Protein AF-I1JNK0-F1 (afdb_monomer)

Mean predicted aligned error: 22.68 Å

Secondary structure (DSSP, 8-state):
--------PPPP-----------SSSGGGSHHHHHHHHHHHHHHHHHHHHTHHHHT-TT-SHHHHHHHHHHHHHTT--SHHHHHHHHHHHHHHHHHHHHHHHHHHHT---HHHHHHHHHHHHB----S-----TT-TT-B-HHHHHHHHHHHHS-----GGGSSSTT------------------S--------S-S-----HHHHHHHHHHHHHHHSSSEEHHHHH--TT-HHHHHHHHHHHHHHHHTTSEEEEE-TTS-EEEEE-PPPPHHHHHTT-SPPP-------HHHHHHHHHHSPTT---SPP-----SSSSHHHHHHHHHHHTSS---------

pLDDT: mean 75.3, std 20.75, range [30.83, 97.19]

Nearest PDB structures (foldseek):
  7qcd-assembly1_F  TM=3.324E-01  e=4.971E-08  Saccharomyces cerevisiae S288C
  7tve-assembly1_G  TM=2.913E-01  e=1.398E-07  Saccharomyces cerevisiae W303
  8t8f-assembly1_G  TM=6.886E-01  e=5.177E-04  Saccharomyces cerevisiae W303
  6wg3-assembly1_C  TM=2.856E-01  e=8.475E-01  Homo sapiens

InterPro domains:
  IPR014854 Non-structural maintenance of chromosome element 4, C-terminal [PF08743] (221-308)
  IPR027786 Nse4/EID family [PTHR16140] (14-321)

Radius of gyration: 34.51 Å; Cα contacts (8 Å, |Δi|>4): 213; chains: 1; bounding box: 70×67×124 Å

Structure (mmCIF, N/CA/C/O backbone):
data_AF-I1JNK0-F1
#
_entry.id   AF-I1JNK0-F1
#
loop_
_atom_site.group_PDB
_atom_site.id
_atom_site.type_symbol
_atom_site.label_atom_id
_atom_site.label_alt_id
_atom_site.label_comp_id
_atom_site.label_asym_id
_atom_site.label_entity_id
_atom_site.label_seq_id
_atom_site.pdbx_PDB_ins_code
_atom_site.Cartn_x
_atom_site.Cartn_y
_atom_site.Cartn_z
_atom_site.occupancy
_atom_site.B_iso_or_equiv
_atom_site.auth_seq_id
_atom_site.auth_comp_id
_atom_site.auth_asym_id
_atom_site.auth_atom_id
_atom_site.pdbx_PDB_model_num
ATOM 1 N N . MET A 1 1 ? 3.053 20.713 -0.352 1.00 34.41 1 MET A N 1
ATOM 2 C CA . MET A 1 1 ? 3.968 20.072 0.616 1.00 34.41 1 MET A CA 1
ATOM 3 C C . MET A 1 1 ? 3.458 18.653 0.842 1.00 34.41 1 MET A C 1
ATOM 5 O O . MET A 1 1 ? 2.441 18.482 1.498 1.00 34.41 1 MET A O 1
ATOM 9 N N . ILE A 1 2 ? 4.042 17.663 0.164 1.00 35.81 2 ILE A N 1
ATOM 10 C CA . ILE A 1 2 ? 3.586 16.263 0.181 1.00 35.81 2 ILE A CA 1
ATOM 11 C C . ILE A 1 2 ? 4.664 15.461 0.908 1.00 35.81 2 ILE A C 1
ATOM 13 O O . ILE A 1 2 ? 5.798 15.396 0.444 1.00 35.81 2 ILE A O 1
ATOM 17 N N . VAL A 1 3 ? 4.316 14.907 2.068 1.00 32.72 3 VAL A N 1
ATOM 18 C CA . VAL A 1 3 ? 5.191 14.031 2.857 1.00 32.72 3 VAL A CA 1
ATOM 19 C C . VAL A 1 3 ? 5.076 12.612 2.287 1.00 32.72 3 VAL A C 1
ATOM 21 O O . VAL A 1 3 ? 3.961 12.088 2.228 1.00 32.72 3 VAL A O 1
ATOM 24 N N . PRO A 1 4 ? 6.174 11.967 1.861 1.00 36.56 4 PRO A N 1
ATOM 25 C CA . PRO A 1 4 ? 6.141 10.564 1.484 1.00 36.56 4 PRO A CA 1
ATOM 26 C C . PRO A 1 4 ? 6.053 9.704 2.750 1.00 36.56 4 PRO A C 1
ATOM 28 O O . PRO A 1 4 ? 6.789 9.909 3.716 1.00 36.56 4 PRO A O 1
ATOM 31 N N . LYS A 1 5 ? 5.157 8.715 2.740 1.00 33.12 5 LYS A N 1
ATOM 32 C CA . LYS A 1 5 ? 5.152 7.627 3.721 1.00 33.12 5 LYS A CA 1
ATOM 33 C C . LYS A 1 5 ? 6.429 6.805 3.487 1.00 33.12 5 LYS A C 1
ATOM 35 O O . LYS A 1 5 ? 6.540 6.157 2.450 1.00 33.12 5 LYS A O 1
ATOM 40 N N . ARG A 1 6 ? 7.400 6.880 4.402 1.00 38.47 6 ARG A N 1
ATOM 41 C CA . ARG A 1 6 ? 8.522 5.932 4.464 1.00 38.47 6 ARG A CA 1
ATOM 42 C C . ARG A 1 6 ? 8.016 4.662 5.144 1.00 38.47 6 ARG A C 1
ATOM 44 O O . ARG A 1 6 ? 7.545 4.731 6.276 1.00 38.47 6 ARG A O 1
ATOM 51 N N . GLU A 1 7 ? 8.087 3.534 4.449 1.00 37.25 7 GLU A N 1
ATOM 52 C CA . GLU A 1 7 ? 8.165 2.235 5.115 1.00 37.25 7 GLU A CA 1
ATOM 53 C C . GLU A 1 7 ? 9.569 2.127 5.717 1.00 37.25 7 GLU A C 1
ATOM 55 O O . GLU A 1 7 ? 10.559 2.457 5.060 1.00 37.25 7 GLU A O 1
ATOM 60 N N . LEU A 1 8 ? 9.628 1.777 7.002 1.00 36.59 8 LEU A N 1
ATOM 61 C CA . LEU A 1 8 ? 10.866 1.586 7.746 1.00 36.59 8 LEU A CA 1
ATOM 62 C C . LEU A 1 8 ? 11.575 0.350 7.185 1.00 36.59 8 LEU A C 1
ATOM 64 O O . LEU A 1 8 ? 11.068 -0.763 7.298 1.00 36.59 8 LEU A O 1
ATOM 68 N N . ILE A 1 9 ? 12.726 0.572 6.558 1.00 40.44 9 ILE A N 1
ATOM 69 C CA . ILE A 1 9 ? 13.752 -0.452 6.379 1.00 40.44 9 ILE A CA 1
ATOM 70 C C . ILE A 1 9 ? 14.650 -0.300 7.603 1.00 40.44 9 ILE A C 1
ATOM 72 O O . ILE A 1 9 ? 15.107 0.806 7.883 1.00 40.44 9 ILE A O 1
ATOM 76 N N . ASN A 1 10 ? 14.794 -1.381 8.365 1.00 37.69 10 ASN A N 1
ATOM 77 C CA . ASN A 1 10 ? 15.641 -1.431 9.548 1.00 37.69 10 ASN A CA 1
ATOM 78 C C . ASN A 1 10 ? 17.091 -1.150 9.131 1.00 37.69 10 ASN A C 1
ATOM 80 O O . ASN A 1 10 ? 17.632 -1.873 8.296 1.00 37.69 10 ASN A O 1
ATOM 84 N N . ASP A 1 11 ? 17.668 -0.090 9.692 1.00 40.75 11 ASP A N 1
ATOM 85 C CA . ASP A 1 11 ? 19.104 0.160 9.659 1.00 40.75 11 ASP A CA 1
ATOM 86 C C . ASP A 1 11 ? 19.753 -0.703 10.751 1.00 40.75 11 ASP A C 1
ATOM 88 O O . ASP A 1 11 ? 19.391 -0.608 11.927 1.00 40.75 11 ASP A O 1
ATOM 92 N N . ASP A 1 12 ? 20.674 -1.568 10.327 1.00 38.50 12 ASP A N 1
ATOM 93 C CA . ASP A 1 12 ? 21.612 -2.281 11.188 1.00 38.50 12 ASP A CA 1
ATOM 94 C C . ASP A 1 12 ? 22.568 -1.262 11.826 1.00 38.50 12 ASP A C 1
ATOM 96 O O . ASP A 1 12 ? 23.339 -0.613 11.121 1.00 38.50 12 ASP A O 1
ATOM 100 N N . ASP A 1 13 ? 22.537 -1.143 13.153 1.00 48.16 13 ASP A N 1
ATOM 101 C CA . ASP A 1 13 ? 23.639 -0.578 13.930 1.00 48.16 13 ASP A CA 1
ATOM 102 C C . ASP A 1 13 ? 23.865 -1.446 15.176 1.00 48.16 13 ASP A C 1
ATOM 104 O O . ASP A 1 13 ? 23.017 -1.564 16.066 1.00 48.16 13 ASP A O 1
ATOM 108 N N . ASP A 1 14 ? 25.042 -2.068 15.185 1.00 39.88 14 ASP A N 1
ATOM 109 C CA . ASP A 1 14 ? 25.613 -2.933 16.211 1.00 39.88 14 ASP A CA 1
ATOM 110 C C . ASP A 1 14 ? 25.476 -2.360 17.630 1.00 39.88 14 ASP A C 1
ATOM 112 O O . ASP A 1 14 ? 26.129 -1.363 17.949 1.00 39.88 14 ASP A O 1
ATOM 116 N N . LYS A 1 15 ? 24.745 -3.056 18.519 1.00 45.44 15 LYS A N 1
ATOM 117 C CA . LYS A 1 15 ? 25.090 -3.178 19.950 1.00 45.44 15 LYS A CA 1
ATOM 118 C C . LYS A 1 15 ? 24.649 -4.520 20.541 1.00 45.44 15 LYS A C 1
ATOM 120 O O . LYS A 1 15 ? 23.498 -4.928 20.433 1.00 45.44 15 LYS A O 1
ATOM 125 N N . ASP A 1 16 ? 25.624 -5.137 21.195 1.00 41.16 16 ASP A N 1
ATOM 126 C CA . ASP A 1 16 ? 25.646 -6.423 21.883 1.00 41.16 16 ASP A CA 1
ATOM 127 C C . ASP A 1 16 ? 24.472 -6.744 22.833 1.00 41.16 16 ASP A C 1
ATOM 129 O O . ASP A 1 16 ? 23.999 -5.889 23.580 1.00 41.16 16 ASP A O 1
ATOM 133 N N . ASN A 1 17 ? 24.200 -8.057 22.907 1.00 34.88 17 ASN A N 1
ATOM 134 C CA . ASN A 1 17 ? 23.622 -8.833 24.018 1.00 34.88 17 ASN A CA 1
ATOM 135 C C . ASN A 1 17 ? 22.121 -8.681 24.330 1.00 34.88 17 ASN A C 1
ATOM 137 O O . ASN A 1 17 ? 21.715 -7.851 25.133 1.00 34.88 17 ASN A O 1
ATOM 141 N N . ASP A 1 18 ? 21.304 -9.594 23.794 1.00 41.12 18 ASP A N 1
ATOM 142 C CA . ASP A 1 18 ? 20.811 -10.750 24.566 1.00 41.12 18 ASP A CA 1
ATOM 143 C C . ASP A 1 18 ? 20.011 -11.700 23.657 1.00 41.12 18 ASP A C 1
ATOM 145 O O . ASP A 1 18 ? 19.122 -11.298 22.908 1.00 41.12 18 ASP A O 1
ATOM 149 N N . ALA A 1 19 ? 20.358 -12.987 23.701 1.00 34.59 19 ALA A N 1
ATOM 150 C CA . ALA A 1 19 ? 19.762 -14.035 22.883 1.00 34.59 19 ALA A CA 1
ATOM 151 C C . ALA A 1 19 ? 18.278 -14.252 23.234 1.00 34.59 19 ALA A C 1
ATOM 153 O O . ALA A 1 19 ? 17.952 -14.887 24.238 1.00 34.59 19 ALA A O 1
ATOM 154 N N . VAL A 1 20 ? 17.378 -13.777 22.372 1.00 42.44 20 VAL A N 1
ATOM 155 C CA . VAL A 1 20 ? 15.963 -14.166 22.356 1.00 42.44 20 VAL A CA 1
ATOM 156 C C . VAL A 1 20 ? 15.666 -14.774 20.989 1.00 42.44 20 VAL A C 1
ATOM 158 O O . VAL A 1 20 ? 15.832 -14.128 19.961 1.00 42.44 20 VAL A O 1
ATOM 161 N N . ASN A 1 21 ? 15.300 -16.054 21.003 1.00 34.44 21 ASN A N 1
ATOM 162 C CA . ASN A 1 21 ? 15.052 -16.894 19.833 1.00 34.44 21 ASN A CA 1
ATOM 163 C C . ASN A 1 21 ? 14.040 -16.256 18.860 1.00 34.44 21 ASN A C 1
ATOM 165 O O . ASN A 1 21 ? 12.884 -16.058 19.227 1.00 34.44 21 ASN A O 1
ATOM 169 N N . ASP A 1 22 ? 14.467 -16.012 17.619 1.00 40.75 22 ASP A N 1
ATOM 170 C CA . ASP A 1 22 ? 13.676 -15.433 16.520 1.00 40.75 22 ASP A CA 1
ATOM 171 C C . ASP A 1 22 ? 13.229 -16.513 15.505 1.00 40.75 22 ASP A C 1
ATOM 173 O O . ASP A 1 22 ? 13.344 -16.359 14.293 1.00 40.75 22 ASP A O 1
ATOM 177 N N . ASP A 1 23 ? 12.753 -17.661 16.007 1.00 43.25 23 ASP A N 1
ATOM 178 C CA . ASP A 1 23 ? 12.321 -18.812 15.186 1.00 43.25 23 ASP A CA 1
ATOM 179 C C . ASP A 1 23 ? 10.814 -18.791 14.818 1.00 43.25 23 ASP A C 1
ATOM 181 O O . ASP A 1 23 ? 10.348 -19.645 14.061 1.00 43.25 23 ASP A O 1
ATOM 185 N N . ASP A 1 24 ? 10.024 -17.825 15.308 1.00 49.19 24 ASP A N 1
ATOM 186 C CA . ASP A 1 24 ? 8.557 -17.805 15.122 1.00 49.19 24 ASP A CA 1
ATOM 187 C C . ASP A 1 24 ? 8.070 -16.979 13.910 1.00 49.19 24 ASP A C 1
ATOM 189 O O . ASP A 1 24 ? 6.919 -17.116 13.480 1.00 49.19 24 ASP A O 1
ATOM 193 N N . ALA A 1 25 ? 8.918 -16.143 13.302 1.00 49.44 25 ALA A N 1
ATOM 194 C CA . ALA A 1 25 ? 8.478 -15.211 12.258 1.00 49.44 25 ALA A CA 1
ATOM 195 C C . ALA A 1 25 ? 8.204 -15.864 10.879 1.00 49.44 25 ALA A C 1
ATOM 197 O O . ALA A 1 25 ? 7.459 -15.299 10.071 1.00 49.44 25 ALA A O 1
ATOM 198 N N . ASP A 1 26 ? 8.736 -17.063 10.596 1.00 52.88 26 ASP A N 1
ATOM 199 C CA . ASP A 1 26 ? 8.608 -17.706 9.271 1.00 52.88 26 ASP A CA 1
ATOM 200 C C . ASP A 1 26 ? 7.445 -18.723 9.159 1.00 52.88 26 ASP A C 1
ATOM 202 O O . ASP A 1 26 ? 6.983 -19.044 8.055 1.00 52.88 26 ASP A O 1
ATOM 206 N N . ASP A 1 27 ? 6.867 -19.207 10.271 1.00 65.06 27 ASP A N 1
ATOM 207 C CA . ASP A 1 27 ? 5.871 -20.295 10.194 1.00 65.06 27 ASP A CA 1
ATOM 208 C C . ASP A 1 27 ? 4.579 -19.869 9.469 1.00 65.06 27 ASP A C 1
ATOM 210 O O . ASP A 1 27 ? 3.946 -20.659 8.762 1.00 65.06 27 ASP A O 1
ATOM 214 N N . HIS A 1 28 ? 4.194 -18.593 9.534 1.00 67.19 28 HIS A N 1
ATOM 215 C CA . HIS A 1 28 ? 2.960 -18.105 8.909 1.00 67.19 28 HIS A CA 1
ATOM 216 C C . HIS A 1 28 ? 2.988 -18.105 7.374 1.00 67.19 28 HIS A C 1
ATOM 218 O O . HIS A 1 28 ? 1.925 -18.135 6.740 1.00 67.19 28 HIS A O 1
ATOM 224 N N . GLN A 1 29 ? 4.169 -18.146 6.750 1.00 72.94 29 GLN A N 1
ATOM 225 C CA . GLN A 1 29 ? 4.289 -18.287 5.296 1.00 72.94 29 GLN A CA 1
ATOM 226 C C . GLN A 1 29 ? 4.142 -19.748 4.843 1.00 72.94 29 GLN A C 1
ATOM 228 O O . GLN A 1 29 ? 3.714 -20.037 3.707 1.00 72.94 29 GLN A O 1
ATOM 233 N N . THR A 1 30 ? 4.396 -20.700 5.744 1.00 82.88 30 THR A N 1
ATOM 234 C CA . THR A 1 30 ? 4.294 -22.124 5.444 1.00 82.88 30 THR A CA 1
ATOM 235 C C . THR A 1 30 ? 2.839 -22.528 5.161 1.00 82.88 30 THR A C 1
ATOM 237 O O . THR A 1 30 ? 1.870 -21.887 5.588 1.00 82.88 30 THR A O 1
ATOM 240 N N . PRO A 1 31 ? 2.602 -23.611 4.399 1.00 83.06 31 PRO A N 1
ATOM 241 C CA . PRO A 1 31 ? 1.259 -24.165 4.253 1.00 83.06 31 PRO A CA 1
ATOM 242 C C . PRO A 1 31 ? 0.605 -24.558 5.589 1.00 83.06 31 PRO A C 1
ATOM 244 O O . PRO A 1 31 ? -0.626 -24.649 5.633 1.00 83.06 31 PRO A O 1
ATOM 247 N N . LYS A 1 32 ? 1.399 -24.826 6.639 1.00 86.00 32 LYS A N 1
ATOM 248 C CA . LYS A 1 32 ? 0.932 -25.210 7.975 1.00 86.00 32 LYS A CA 1
ATOM 249 C C . LYS A 1 32 ? 0.487 -23.979 8.765 1.00 86.00 32 LYS A C 1
ATOM 251 O O . LYS A 1 32 ? -0.677 -23.958 9.164 1.00 86.00 32 LYS A O 1
ATOM 256 N N . GLY A 1 33 ? 1.303 -22.927 8.848 1.00 87.00 33 GLY A N 1
ATOM 257 C CA . GLY A 1 33 ? 0.907 -21.665 9.480 1.00 87.00 33 GLY A CA 1
ATOM 258 C C . GLY A 1 33 ? -0.332 -21.052 8.827 1.00 87.00 33 GLY A C 1
ATOM 259 O O . GLY A 1 33 ? -1.290 -20.701 9.512 1.00 87.00 33 GLY A O 1
ATOM 260 N N . ARG A 1 34 ? -0.431 -21.094 7.491 1.00 89.25 34 ARG A N 1
ATOM 261 C CA . ARG A 1 34 ? -1.649 -20.673 6.762 1.00 89.25 34 ARG A CA 1
ATOM 262 C C . ARG A 1 34 ? -2.894 -21.501 7.083 1.00 89.25 34 ARG A C 1
ATOM 264 O O . ARG A 1 34 ? -4.015 -20.997 7.021 1.00 89.25 34 ARG A O 1
ATOM 271 N N . ARG A 1 35 ? -2.748 -22.797 7.388 1.00 90.38 35 ARG A N 1
ATOM 272 C CA . ARG A 1 35 ? -3.870 -23.609 7.902 1.00 90.38 35 ARG A CA 1
ATOM 273 C C . ARG A 1 35 ? -4.245 -23.172 9.316 1.00 90.38 35 ARG A C 1
ATOM 275 O O . ARG A 1 35 ? -5.439 -23.086 9.582 1.00 90.38 35 ARG A O 1
ATOM 282 N N . GLY A 1 36 ? -3.260 -22.862 10.160 1.00 92.12 36 GLY A N 1
ATOM 283 C CA . GLY A 1 36 ? -3.459 -22.308 11.500 1.00 92.12 36 GLY A CA 1
ATOM 284 C C . GLY A 1 36 ? -4.270 -21.012 11.477 1.00 92.12 36 GLY A C 1
ATOM 285 O O . GLY A 1 36 ? -5.308 -20.942 12.128 1.00 92.12 36 GLY A O 1
ATOM 286 N N . ILE A 1 37 ? -3.889 -20.051 10.627 1.00 92.81 37 ILE A N 1
ATOM 287 C CA . ILE A 1 37 ? -4.621 -18.785 10.433 1.00 92.81 37 ILE A CA 1
ATOM 288 C C . ILE A 1 37 ? -6.083 -19.056 10.053 1.00 92.81 37 ILE A C 1
ATOM 290 O O . ILE A 1 37 ? -7.005 -18.547 10.685 1.00 92.81 37 ILE A O 1
ATOM 294 N N . ARG A 1 38 ? -6.326 -19.926 9.061 1.00 93.62 38 ARG A N 1
ATOM 295 C CA . ARG A 1 38 ? -7.697 -20.287 8.653 1.00 93.62 38 ARG A CA 1
ATOM 296 C C . ARG A 1 38 ? -8.489 -20.991 9.755 1.00 93.62 38 ARG A C 1
ATOM 298 O O . ARG A 1 38 ? -9.700 -20.808 9.823 1.00 93.62 38 ARG A O 1
ATOM 305 N N . SER A 1 39 ? -7.830 -21.785 10.594 1.00 94.19 39 SER A N 1
ATOM 306 C CA . SER A 1 39 ? -8.458 -22.429 11.750 1.00 94.19 39 SER A CA 1
ATOM 307 C C . SER A 1 39 ? -8.851 -21.409 12.818 1.00 94.19 39 SER A C 1
ATOM 309 O O . SER A 1 39 ? -9.948 -21.497 13.360 1.00 94.19 39 SER A O 1
ATOM 311 N N . ARG A 1 40 ? -8.001 -20.411 13.086 1.00 95.31 40 ARG A N 1
ATOM 312 C CA . ARG A 1 40 ? -8.319 -19.322 14.019 1.00 95.31 40 ARG A CA 1
ATOM 313 C C . ARG A 1 40 ? -9.469 -18.458 13.509 1.00 95.31 40 ARG A C 1
ATOM 315 O O . ARG A 1 40 ? -10.406 -18.230 14.260 1.00 95.31 40 ARG A O 1
ATOM 322 N N . TYR A 1 41 ? -9.496 -18.104 12.221 1.00 96.31 41 TYR A N 1
ATOM 323 C CA . TYR A 1 41 ? -10.661 -17.424 11.632 1.00 96.31 41 TYR A CA 1
ATOM 324 C C . TYR A 1 41 ? -11.953 -18.243 11.737 1.00 96.31 41 TYR A C 1
ATOM 326 O O . TYR A 1 41 ? -13.024 -17.675 11.936 1.00 96.31 41 TYR A O 1
ATOM 334 N N . LEU A 1 42 ? -11.877 -19.573 11.627 1.00 94.81 42 LEU A N 1
ATOM 335 C CA . LEU A 1 42 ? -13.037 -20.435 11.862 1.00 94.81 42 LEU A CA 1
ATOM 336 C C . LEU A 1 42 ? -13.494 -20.376 13.329 1.00 94.81 42 LEU A C 1
ATOM 338 O O . LEU A 1 42 ? -14.692 -20.307 13.582 1.00 94.81 42 LEU A O 1
ATOM 342 N N . SER A 1 43 ? -12.558 -20.340 14.281 1.00 95.31 43 SER A N 1
ATOM 343 C CA . SER A 1 43 ? -12.865 -20.136 15.703 1.00 95.31 43 SER A CA 1
ATOM 344 C C . SER A 1 43 ? -13.521 -18.779 15.953 1.00 95.31 43 SER A C 1
ATOM 346 O O . SER A 1 43 ? -14.538 -18.716 16.632 1.00 95.31 43 SER A O 1
ATOM 348 N N . VAL A 1 44 ? -12.992 -17.704 15.357 1.00 94.94 44 VAL A N 1
ATOM 349 C CA . VAL A 1 44 ? -13.581 -16.356 15.419 1.00 94.94 44 VAL A CA 1
ATOM 350 C C . VAL A 1 44 ? -15.003 -16.362 14.883 1.00 94.94 44 VAL A C 1
ATOM 352 O O . VAL A 1 44 ? -15.905 -15.844 15.530 1.00 94.94 44 VAL A O 1
ATOM 355 N N . LYS A 1 45 ? -15.238 -17.019 13.746 1.00 94.06 45 LYS A N 1
ATOM 356 C CA . LYS A 1 45 ? -16.582 -17.170 13.191 1.00 94.06 45 LYS A CA 1
ATOM 357 C C . LYS A 1 45 ? -17.548 -17.872 14.150 1.00 94.06 45 LYS A C 1
ATOM 359 O O . LYS A 1 45 ? -18.691 -17.438 14.268 1.00 94.06 45 LYS A O 1
ATOM 364 N N . ASN A 1 46 ? -17.100 -18.926 14.828 1.00 94.19 46 ASN A N 1
ATOM 365 C CA . ASN A 1 46 ? -17.920 -19.612 15.825 1.00 94.19 46 ASN A CA 1
ATOM 366 C C . ASN A 1 46 ? -18.199 -18.700 17.030 1.00 94.19 46 ASN A C 1
ATOM 368 O O . ASN A 1 46 ? -19.352 -18.565 17.411 1.00 94.19 46 ASN A O 1
ATOM 372 N N . MET A 1 47 ? -17.194 -17.975 17.541 1.00 93.25 47 MET A N 1
ATOM 373 C CA . MET A 1 47 ? -17.392 -16.990 18.618 1.00 93.25 47 MET A CA 1
ATOM 374 C C . MET A 1 47 ? -18.413 -15.911 18.232 1.00 93.25 47 MET A C 1
ATOM 376 O O . MET A 1 47 ? -19.291 -15.586 19.023 1.00 93.25 47 MET A O 1
ATOM 380 N N . ILE A 1 48 ? -18.357 -15.397 16.997 1.00 92.94 48 ILE A N 1
ATOM 381 C CA . ILE A 1 48 ? -19.324 -14.409 16.489 1.00 92.94 48 ILE A CA 1
ATOM 382 C C . ILE A 1 48 ? -20.750 -14.963 16.491 1.00 92.94 48 ILE A C 1
ATOM 384 O O . ILE A 1 48 ? -21.702 -14.235 16.776 1.00 92.94 48 ILE A O 1
ATOM 388 N N . HIS A 1 49 ? -20.901 -16.232 16.118 1.00 91.62 49 HIS A N 1
ATOM 389 C CA . HIS A 1 49 ? -22.190 -16.903 16.084 1.00 91.62 49 HIS A CA 1
ATOM 390 C C . HIS A 1 49 ? -22.731 -17.155 17.498 1.00 91.62 49 HIS A C 1
ATOM 392 O O . HIS A 1 49 ? -23.885 -16.829 17.772 1.00 91.62 49 HIS A O 1
ATOM 398 N N . ASP A 1 50 ? -21.896 -17.691 18.385 1.00 91.94 50 ASP A N 1
ATOM 399 C CA . ASP A 1 50 ? -22.285 -18.113 19.732 1.00 91.94 50 ASP A CA 1
ATOM 400 C C . ASP A 1 50 ? -22.555 -16.914 20.650 1.00 91.94 50 ASP A C 1
ATOM 402 O O . ASP A 1 50 ? -23.498 -16.925 21.436 1.00 91.94 50 ASP A O 1
ATOM 406 N N . GLU A 1 51 ? -21.785 -15.835 20.505 1.00 89.31 51 GLU A N 1
ATOM 407 C CA . GLU A 1 51 ? -21.899 -14.623 21.323 1.00 89.31 51 GLU A CA 1
ATOM 408 C C . GLU A 1 51 ? -22.728 -13.521 20.644 1.00 89.31 51 GLU A C 1
ATOM 410 O O . GLU A 1 51 ? -22.691 -12.363 21.060 1.00 89.31 51 GLU A O 1
ATOM 415 N N . ARG A 1 52 ? -23.492 -13.852 19.594 1.00 87.38 52 ARG A N 1
ATOM 416 C CA . ARG A 1 52 ? -24.220 -12.888 18.749 1.00 87.38 52 ARG A CA 1
ATOM 417 C C . ARG A 1 52 ? -25.040 -11.858 19.534 1.00 87.38 52 ARG A C 1
ATOM 419 O O . ARG A 1 52 ? -25.082 -10.695 19.137 1.00 87.38 52 ARG A O 1
ATOM 426 N N . GLU A 1 53 ? -25.693 -12.275 20.616 1.00 84.75 53 GLU A N 1
ATOM 427 C CA . GLU A 1 53 ? -26.505 -11.395 21.469 1.00 84.75 53 GLU A CA 1
ATOM 428 C C . GLU A 1 53 ? -25.645 -10.505 22.378 1.00 84.75 53 GLU A C 1
ATOM 430 O O . GLU A 1 53 ? -25.950 -9.328 22.578 1.00 84.75 53 GLU A O 1
ATOM 435 N N . GLU A 1 54 ? -24.529 -11.032 22.887 1.00 88.75 54 GLU A N 1
ATOM 436 C CA . GLU A 1 54 ? -23.612 -10.285 23.747 1.00 88.75 54 GLU A CA 1
ATOM 437 C C . GLU A 1 54 ? -22.774 -9.269 22.971 1.00 88.75 54 GLU A C 1
ATOM 439 O O . GLU A 1 54 ? -22.442 -8.224 23.524 1.00 88.75 54 GLU A O 1
ATOM 444 N N . ILE A 1 55 ? -22.445 -9.538 21.704 1.00 87.94 55 ILE A N 1
ATOM 445 C CA . ILE A 1 55 ? -21.654 -8.640 20.844 1.00 87.94 55 ILE A CA 1
ATOM 446 C C . ILE A 1 55 ? -22.334 -7.278 20.676 1.00 87.94 55 ILE A C 1
ATOM 448 O O . ILE A 1 55 ? -21.658 -6.258 20.566 1.00 87.94 55 ILE A O 1
ATOM 452 N N . ALA A 1 56 ? -23.666 -7.246 20.662 1.00 82.56 56 ALA A N 1
ATOM 453 C CA . ALA A 1 56 ? -24.430 -6.022 20.447 1.00 82.56 56 ALA A CA 1
ATOM 454 C C . ALA A 1 56 ? -24.749 -5.238 21.727 1.00 82.56 56 ALA A C 1
ATOM 456 O O . ALA A 1 56 ? -25.233 -4.106 21.652 1.00 82.56 56 ALA A O 1
ATOM 457 N N . ARG A 1 57 ? -24.513 -5.825 22.903 1.00 84.81 57 ARG A N 1
ATOM 458 C CA . ARG A 1 57 ? -24.822 -5.193 24.186 1.00 84.81 57 ARG A CA 1
ATOM 459 C C . ARG A 1 57 ? -23.751 -4.159 24.533 1.00 84.81 57 ARG A C 1
ATOM 461 O O . ARG A 1 57 ? -22.567 -4.475 24.557 1.00 84.81 57 ARG A O 1
ATOM 468 N N . ALA A 1 58 ? -24.173 -2.937 24.861 1.00 78.62 58 ALA A N 1
ATOM 469 C CA . ALA A 1 58 ? -23.261 -1.823 25.142 1.00 78.62 58 ALA A CA 1
ATOM 470 C C . ALA A 1 58 ? -22.294 -2.092 26.313 1.00 78.62 58 ALA A C 1
ATOM 472 O O . ALA A 1 58 ? -21.142 -1.674 26.256 1.00 78.62 58 ALA A O 1
ATOM 473 N N . ASP A 1 59 ? -22.734 -2.840 27.332 1.00 84.69 59 ASP A N 1
ATOM 474 C CA . ASP A 1 59 ? -21.913 -3.160 28.512 1.00 84.69 59 ASP A CA 1
ATOM 475 C C . ASP A 1 59 ? -21.127 -4.477 28.350 1.00 84.69 59 ASP A C 1
ATOM 477 O O . ASP A 1 59 ? -20.757 -5.126 29.331 1.00 84.69 59 ASP A O 1
ATOM 481 N N . SER A 1 60 ? -20.952 -4.955 27.116 1.00 89.81 60 SER A N 1
ATOM 482 C CA . SER A 1 60 ? -20.233 -6.187 26.809 1.00 89.81 60 SER A CA 1
ATOM 483 C C . SER A 1 60 ? -18.847 -5.898 26.252 1.00 89.81 60 SER A C 1
ATOM 485 O O . SER A 1 60 ? -18.683 -5.148 25.293 1.00 89.81 60 SER A O 1
ATOM 487 N N . HIS A 1 61 ? -17.833 -6.571 26.795 1.00 91.94 61 HIS A N 1
ATOM 488 C CA . HIS A 1 61 ? -16.487 -6.547 26.221 1.00 91.94 61 HIS A CA 1
ATOM 489 C C . HIS A 1 61 ? -16.313 -7.531 25.052 1.00 91.94 61 HIS A C 1
ATOM 491 O O . HIS A 1 61 ? -15.266 -7.505 24.407 1.00 91.94 61 HIS A O 1
ATOM 497 N N . LYS A 1 62 ? -17.319 -8.367 24.738 1.00 91.88 62 LYS A N 1
ATOM 498 C CA . LYS A 1 62 ? -17.220 -9.409 23.699 1.00 91.88 62 LYS A CA 1
ATOM 499 C C . LYS A 1 62 ? -16.901 -8.855 22.317 1.00 91.88 62 LYS A C 1
ATOM 501 O O . LYS A 1 62 ? -16.028 -9.392 21.644 1.00 91.88 62 LYS A O 1
ATOM 506 N N . PHE A 1 63 ? -17.523 -7.738 21.931 1.00 92.12 63 PHE A N 1
ATOM 507 C CA . PHE A 1 63 ? -17.199 -7.073 20.666 1.00 92.12 63 PHE A CA 1
ATOM 508 C C . PHE A 1 63 ? -15.708 -6.728 20.581 1.00 92.12 63 PHE A C 1
ATOM 510 O O . PHE A 1 63 ? -15.053 -7.091 19.610 1.00 92.12 63 PHE A O 1
ATOM 517 N N . ASN A 1 64 ? -15.160 -6.093 21.622 1.00 92.19 64 ASN A N 1
ATOM 518 C CA . ASN A 1 64 ? -13.749 -5.708 21.651 1.00 92.19 64 ASN A CA 1
ATOM 519 C C . ASN A 1 64 ? -12.824 -6.934 21.631 1.00 92.19 64 ASN A C 1
ATOM 521 O O . ASN A 1 64 ? -11.809 -6.907 20.948 1.00 92.19 64 ASN A O 1
ATOM 525 N N . LEU A 1 65 ? -13.175 -8.016 22.334 1.00 93.38 65 LEU A N 1
ATOM 526 C CA . LEU A 1 65 ? -12.391 -9.256 22.330 1.00 93.38 65 LEU A CA 1
ATOM 527 C C . LEU A 1 65 ? -12.338 -9.896 20.938 1.00 93.38 65 LEU A C 1
ATOM 529 O O . LEU A 1 65 ? -11.251 -10.176 20.436 1.00 93.38 65 LEU A O 1
ATOM 533 N N . ILE A 1 66 ? -13.496 -10.080 20.299 1.00 93.44 66 ILE A N 1
ATOM 534 C CA . ILE A 1 66 ? -13.593 -10.669 18.958 1.00 93.44 66 ILE A CA 1
ATOM 535 C C . ILE A 1 66 ? -12.897 -9.776 17.928 1.00 93.44 66 ILE A C 1
ATOM 537 O O . ILE A 1 66 ? -12.162 -10.276 17.077 1.00 93.44 66 ILE A O 1
ATOM 541 N N . PHE A 1 67 ? -13.109 -8.460 18.004 1.00 93.12 67 PHE A N 1
ATOM 542 C CA . PHE A 1 67 ? -12.513 -7.511 17.071 1.00 93.12 67 PHE A CA 1
ATOM 543 C C . PHE A 1 67 ? -10.988 -7.442 17.225 1.00 93.12 67 PHE A C 1
ATOM 545 O O . PHE A 1 67 ? -10.281 -7.437 16.224 1.00 93.12 67 PHE A O 1
ATOM 552 N N . ASN A 1 68 ? -10.464 -7.471 18.453 1.00 94.44 68 ASN A N 1
ATOM 553 C CA . ASN A 1 68 ? -9.019 -7.501 18.687 1.00 94.44 68 ASN A CA 1
ATOM 554 C C . ASN A 1 68 ? -8.386 -8.809 18.192 1.00 94.44 68 ASN A C 1
ATOM 556 O O . ASN A 1 68 ? -7.353 -8.765 17.532 1.00 94.44 68 ASN A O 1
ATOM 560 N N . GLU A 1 69 ? -9.005 -9.968 18.448 1.00 94.00 69 GLU A N 1
ATOM 561 C CA . GLU A 1 69 ? -8.534 -11.249 17.895 1.00 94.00 69 GLU A CA 1
ATOM 562 C C . GLU A 1 69 ? -8.500 -11.191 16.362 1.00 94.00 69 GLU A C 1
ATOM 564 O O . GLU A 1 69 ? -7.527 -11.600 15.729 1.00 94.00 69 GLU A O 1
ATOM 569 N N . MET A 1 70 ? -9.530 -10.606 15.758 1.00 93.69 70 MET A N 1
ATOM 570 C CA . MET A 1 70 ? -9.587 -10.402 14.322 1.00 93.69 70 MET A CA 1
ATOM 571 C C . MET A 1 70 ? -8.477 -9.475 13.798 1.00 93.69 70 MET A C 1
ATOM 573 O O . MET A 1 70 ? -7.824 -9.820 12.815 1.00 93.69 70 MET A O 1
ATOM 577 N N . GLU A 1 71 ? -8.223 -8.346 14.460 1.00 94.06 71 GLU A N 1
ATOM 578 C CA . GLU A 1 71 ? -7.157 -7.404 14.101 1.00 94.06 71 GLU A CA 1
ATOM 579 C C . GLU A 1 71 ? -5.773 -8.066 14.195 1.00 94.06 71 GLU A C 1
ATOM 581 O O . GLU A 1 71 ? -4.945 -7.907 13.299 1.00 94.06 71 GLU A O 1
ATOM 586 N N . THR A 1 72 ? -5.527 -8.883 15.228 1.00 94.06 72 THR A N 1
ATOM 587 C CA . THR A 1 72 ? -4.260 -9.628 15.342 1.00 94.06 72 THR A CA 1
ATOM 588 C C . THR A 1 72 ? -4.081 -10.641 14.214 1.00 94.06 72 THR A C 1
ATOM 590 O O . THR A 1 72 ? -2.983 -10.775 13.676 1.00 94.06 72 THR A O 1
ATOM 593 N N . LEU A 1 73 ? -5.152 -11.333 13.810 1.00 94.06 73 LEU A N 1
ATOM 594 C CA . LEU A 1 73 ? -5.110 -12.263 12.683 1.00 94.06 73 LEU A CA 1
ATOM 595 C C . LEU A 1 73 ? -4.876 -11.545 11.357 1.00 94.06 73 LEU A C 1
ATOM 597 O O . LEU A 1 73 ? -4.131 -12.067 10.527 1.00 94.06 73 LEU A O 1
ATOM 601 N N . HIS A 1 74 ? -5.463 -10.360 11.176 1.00 93.44 74 HIS A N 1
ATOM 602 C CA . HIS A 1 74 ? -5.338 -9.565 9.958 1.00 93.44 74 HIS A CA 1
ATOM 603 C C . HIS A 1 74 ? -3.871 -9.261 9.621 1.00 93.44 74 HIS A C 1
ATOM 605 O O . HIS A 1 74 ? -3.472 -9.383 8.462 1.00 93.44 74 HIS A O 1
ATOM 611 N N . GLN A 1 75 ? -3.036 -8.995 10.634 1.00 92.62 75 GLN A N 1
ATOM 612 C CA . GLN A 1 75 ? -1.595 -8.758 10.455 1.00 92.62 75 GLN A CA 1
ATOM 613 C C . GLN A 1 75 ? -0.845 -9.961 9.851 1.00 92.62 75 GLN A C 1
ATOM 615 O O . GLN A 1 75 ? 0.200 -9.797 9.227 1.00 92.62 75 GLN A O 1
ATOM 620 N N . LEU A 1 76 ? -1.385 -11.178 9.983 1.00 92.06 76 LEU A N 1
ATOM 621 C CA . LEU A 1 76 ? -0.778 -12.415 9.473 1.00 92.06 76 LEU A CA 1
ATOM 622 C C . LEU A 1 76 ? -1.274 -12.792 8.062 1.00 92.06 76 LEU A C 1
ATOM 624 O O . LEU A 1 76 ? -0.798 -13.757 7.451 1.00 92.06 76 LEU A O 1
ATOM 628 N N . VAL A 1 77 ? -2.263 -12.074 7.521 1.00 90.75 77 VAL A N 1
ATOM 629 C CA . VAL A 1 77 ? -2.928 -12.420 6.260 1.00 90.75 77 VAL A CA 1
ATOM 630 C C . VAL A 1 77 ? -2.128 -11.934 5.049 1.00 90.75 77 VAL A C 1
ATOM 632 O O . VAL A 1 77 ? -2.174 -10.773 4.658 1.00 90.75 77 VAL A O 1
ATOM 635 N N . THR A 1 78 ? -1.466 -12.866 4.359 1.00 88.31 78 THR A N 1
ATOM 636 C CA . THR A 1 78 ? -0.633 -12.551 3.177 1.00 88.31 78 THR A CA 1
ATOM 637 C C . THR A 1 78 ? -1.174 -13.085 1.850 1.00 88.31 78 THR A C 1
ATOM 639 O O . THR A 1 78 ? -0.755 -12.651 0.775 1.00 88.31 78 THR A O 1
ATOM 642 N N . LYS A 1 79 ? -2.077 -14.073 1.877 1.00 89.38 79 LYS A N 1
ATOM 643 C CA . LYS A 1 79 ? -2.553 -14.777 0.676 1.00 89.38 79 LYS A CA 1
ATOM 644 C C . LYS A 1 79 ? -4.063 -14.594 0.471 1.00 89.38 79 LYS A C 1
ATOM 646 O O . LYS A 1 79 ? -4.809 -14.490 1.443 1.00 89.38 79 LYS A O 1
ATOM 651 N N . PRO A 1 80 ? -4.552 -14.660 -0.787 1.00 91.38 80 PRO A N 1
ATOM 652 C CA . PRO A 1 80 ? -5.960 -14.395 -1.098 1.00 91.38 80 PRO A CA 1
ATOM 653 C C . PRO A 1 80 ? -6.967 -15.290 -0.371 1.00 91.38 80 PRO A C 1
ATOM 655 O O . PRO A 1 80 ? -8.101 -14.893 -0.133 1.00 91.38 80 PRO A O 1
ATOM 658 N N . ARG A 1 81 ? -6.587 -16.525 -0.027 1.00 90.56 81 ARG A N 1
ATOM 659 C CA . ARG A 1 81 ? -7.507 -17.462 0.627 1.00 90.56 81 ARG A CA 1
ATOM 660 C C . ARG A 1 81 ? -7.772 -17.068 2.081 1.00 90.56 81 ARG A C 1
ATOM 662 O O . ARG A 1 81 ? -8.896 -17.217 2.548 1.00 90.56 81 ARG A O 1
ATOM 669 N N . GLU A 1 82 ? -6.746 -16.586 2.764 1.00 92.06 82 GLU A N 1
ATOM 670 C CA . GLU A 1 82 ? -6.793 -16.053 4.119 1.00 92.06 82 GLU A CA 1
ATOM 671 C C . GLU A 1 82 ? -7.486 -14.678 4.125 1.00 92.06 82 GLU A C 1
ATOM 673 O O . GLU A 1 82 ? -8.357 -14.465 4.957 1.00 92.06 82 GLU A O 1
ATOM 678 N N . GLN A 1 83 ? -7.257 -13.829 3.111 1.00 92.75 83 GLN A N 1
ATOM 679 C CA . GLN A 1 83 ? -8.010 -12.572 2.916 1.00 92.75 83 GLN A CA 1
ATOM 680 C C . GLN A 1 83 ? -9.520 -12.804 2.768 1.00 92.75 83 GLN A C 1
ATOM 682 O O . GLN A 1 83 ? -10.327 -12.044 3.290 1.00 92.75 83 GLN A O 1
ATOM 687 N N . VAL A 1 84 ? -9.930 -13.879 2.086 1.00 92.81 84 VAL A N 1
ATOM 688 C CA . VAL A 1 84 ? -11.351 -14.258 1.999 1.00 92.81 84 VAL A CA 1
ATOM 689 C C . VAL A 1 84 ? -11.905 -14.712 3.353 1.00 92.81 84 VAL A C 1
ATOM 691 O O . VAL A 1 84 ? -13.091 -14.517 3.604 1.00 92.81 84 VAL A O 1
ATOM 694 N N . ALA A 1 85 ? -11.098 -15.347 4.208 1.00 93.62 85 ALA A N 1
ATOM 695 C CA . ALA A 1 85 ? -11.529 -15.728 5.555 1.00 93.62 85 ALA A CA 1
ATOM 696 C C . ALA A 1 85 ? -11.688 -14.491 6.452 1.00 93.62 85 ALA A C 1
ATOM 698 O O . ALA A 1 85 ? -12.717 -14.360 7.109 1.00 93.62 85 ALA A O 1
ATOM 699 N N . ASP A 1 86 ? -10.732 -13.564 6.378 1.00 94.88 86 ASP A N 1
ATOM 700 C CA . ASP A 1 86 ? -10.757 -12.268 7.057 1.00 94.88 86 ASP A CA 1
ATOM 701 C C . ASP A 1 86 ? -11.994 -11.451 6.668 1.00 94.88 86 ASP A C 1
ATOM 703 O O . ASP A 1 86 ? -12.847 -11.165 7.503 1.00 94.88 86 ASP A O 1
ATOM 707 N N . ALA A 1 87 ? -12.202 -11.206 5.372 1.00 93.62 87 ALA A N 1
ATOM 708 C CA . ALA A 1 87 ? -13.362 -10.458 4.890 1.00 93.62 87 ALA A CA 1
ATOM 709 C C . ALA A 1 87 ? -14.707 -11.096 5.295 1.00 93.62 87 ALA A C 1
ATOM 711 O O . ALA A 1 87 ? -15.682 -10.390 5.551 1.00 93.62 87 ALA A O 1
ATOM 712 N N . LYS A 1 88 ? -14.775 -12.433 5.374 1.00 94.56 88 LYS A N 1
ATOM 713 C CA . LYS A 1 88 ? -15.971 -13.140 5.853 1.00 94.56 88 LYS A CA 1
ATOM 714 C C . LYS A 1 88 ? -16.212 -12.932 7.345 1.00 94.56 88 LYS A C 1
ATOM 716 O O . LYS A 1 88 ? -17.359 -12.732 7.718 1.00 94.56 88 LYS A O 1
ATOM 721 N N . ALA A 1 89 ? -15.172 -12.950 8.176 1.00 93.75 89 ALA A N 1
ATOM 722 C CA . ALA A 1 89 ? -15.313 -12.672 9.603 1.00 93.75 89 ALA A CA 1
ATOM 723 C C . ALA A 1 89 ? -15.784 -11.225 9.853 1.00 93.75 89 ALA A C 1
ATOM 725 O O . ALA A 1 89 ? -16.705 -11.022 10.642 1.00 93.75 89 ALA A O 1
ATOM 726 N N . LEU A 1 90 ? -15.261 -10.239 9.105 1.00 93.81 90 LEU A N 1
ATOM 727 C CA . LEU A 1 90 ? -15.713 -8.837 9.184 1.00 93.81 90 LEU A CA 1
ATOM 728 C C . LEU A 1 90 ? -17.196 -8.731 8.820 1.00 93.81 90 LEU A C 1
ATOM 730 O O . LEU A 1 90 ? -17.968 -8.040 9.491 1.00 93.81 90 LEU A O 1
ATOM 734 N N . LEU A 1 91 ? -17.593 -9.413 7.743 1.00 93.81 91 LEU A N 1
ATOM 735 C CA . LEU A 1 91 ? -18.976 -9.439 7.289 1.00 93.81 91 LEU A CA 1
ATOM 736 C C . LEU A 1 91 ? -19.897 -10.065 8.343 1.00 93.81 91 LEU A C 1
ATOM 738 O O . LEU A 1 91 ? -20.945 -9.490 8.623 1.00 93.81 91 LEU A O 1
ATOM 742 N N . ASP A 1 92 ? -19.500 -11.188 8.942 1.00 93.12 92 ASP A N 1
ATOM 743 C CA . ASP A 1 92 ? -20.295 -11.895 9.951 1.00 93.12 92 ASP A CA 1
ATOM 744 C C . ASP A 1 92 ? -20.500 -11.016 11.211 1.00 93.12 92 ASP A C 1
ATOM 746 O O . ASP A 1 92 ? -21.633 -10.883 11.680 1.00 93.12 92 ASP A O 1
ATOM 750 N N . ILE A 1 93 ? -19.464 -10.314 11.705 1.00 92.12 93 ILE A N 1
ATOM 751 C CA . ILE A 1 93 ? -19.599 -9.335 12.814 1.00 92.12 93 ILE A CA 1
ATOM 752 C C . ILE A 1 93 ? -20.560 -8.209 12.427 1.00 92.12 93 ILE A C 1
ATOM 754 O O . ILE A 1 93 ? -21.476 -7.867 13.178 1.00 92.12 93 ILE A O 1
ATOM 758 N N . THR A 1 94 ? -20.366 -7.631 11.240 1.00 92.38 94 THR A N 1
ATOM 759 C CA . THR A 1 94 ? -21.169 -6.499 10.761 1.00 92.38 94 THR A CA 1
ATOM 760 C C . THR A 1 94 ? -22.640 -6.887 10.636 1.00 92.38 94 THR A C 1
ATOM 762 O O . THR A 1 94 ? -23.520 -6.142 11.065 1.00 92.38 94 THR A O 1
ATOM 765 N N . GLN A 1 95 ? -22.927 -8.068 10.087 1.00 92.56 95 GLN A N 1
ATOM 766 C CA . GLN A 1 95 ? -24.285 -8.595 9.979 1.00 92.56 95 GLN A CA 1
ATOM 767 C C . GLN A 1 95 ? -24.921 -8.809 11.356 1.00 92.56 95 GLN A C 1
ATOM 769 O O . GLN A 1 95 ? -26.072 -8.410 11.548 1.00 92.56 95 GLN A O 1
ATOM 774 N N . SER A 1 96 ? -24.186 -9.366 12.324 1.00 89.94 96 SER A N 1
ATOM 775 C CA . SER A 1 96 ? -24.659 -9.523 13.707 1.00 89.94 96 SER A CA 1
ATOM 776 C C . SER A 1 96 ? -25.026 -8.183 14.353 1.00 89.94 96 SER A C 1
ATOM 778 O O . SER A 1 96 ? -26.110 -8.056 14.932 1.00 89.94 96 SER A O 1
ATOM 780 N N . LEU A 1 97 ? -24.193 -7.153 14.182 1.00 91.12 97 LEU A N 1
ATOM 781 C CA . LEU A 1 97 ? -24.463 -5.805 14.692 1.00 91.12 97 LEU A CA 1
ATOM 782 C C . LEU A 1 97 ? -25.665 -5.149 14.000 1.00 91.12 97 LEU A C 1
ATOM 784 O O . LEU A 1 97 ? -26.559 -4.637 14.673 1.00 91.12 97 LEU A O 1
ATOM 788 N N . VAL A 1 98 ? -25.741 -5.209 12.667 1.00 89.94 98 VAL A N 1
ATOM 789 C CA . VAL A 1 98 ? -26.865 -4.650 11.894 1.00 89.94 98 VAL A CA 1
ATOM 790 C C . VAL A 1 98 ? -28.184 -5.313 12.282 1.00 89.94 98 VAL A C 1
ATOM 792 O O . VAL A 1 98 ? -29.191 -4.625 12.442 1.00 89.94 98 VAL A O 1
ATOM 795 N N . MET A 1 99 ? -28.197 -6.636 12.454 1.00 87.56 99 MET A N 1
ATOM 796 C CA . MET A 1 99 ? -29.387 -7.357 12.910 1.00 87.56 99 MET A CA 1
ATOM 797 C C . MET A 1 99 ? -29.816 -6.919 14.308 1.00 87.56 99 MET A C 1
ATOM 799 O O . MET A 1 99 ? -31.006 -6.742 14.548 1.00 87.56 99 MET A O 1
ATOM 803 N N . SER A 1 100 ? -28.864 -6.685 15.206 1.00 85.38 100 SER A N 1
ATOM 804 C CA . SER A 1 100 ? -29.164 -6.233 16.564 1.00 85.38 100 SER A CA 1
ATOM 805 C C . SER A 1 100 ? -29.744 -4.818 16.583 1.00 85.38 100 SER A C 1
ATOM 807 O O . SER A 1 100 ? -30.754 -4.578 17.238 1.00 85.38 100 SER A O 1
ATOM 809 N N . VAL A 1 101 ? -29.198 -3.900 15.777 1.00 84.44 101 VAL A N 1
ATOM 810 C CA . VAL A 1 101 ? -29.762 -2.548 15.599 1.00 84.44 101 VAL A CA 1
ATOM 811 C C . VAL A 1 101 ? -31.172 -2.606 15.006 1.00 84.44 101 VAL A C 1
ATOM 813 O O . VAL A 1 101 ? -32.067 -1.903 15.473 1.00 84.44 101 VAL A O 1
ATOM 816 N N . LYS A 1 102 ? -31.407 -3.471 14.011 1.00 85.38 102 LYS A N 1
ATOM 817 C CA . LYS A 1 102 ? -32.748 -3.685 13.443 1.00 85.38 102 LYS A CA 1
ATOM 818 C C . LYS A 1 102 ? -33.732 -4.222 14.483 1.00 85.38 102 LYS A C 1
ATOM 820 O O . LYS A 1 102 ? -34.863 -3.753 14.525 1.00 85.38 102 LYS A O 1
ATOM 825 N N . ASN A 1 103 ? -33.304 -5.148 15.340 1.00 81.94 103 ASN A N 1
ATOM 826 C CA . ASN A 1 103 ? -34.140 -5.682 16.415 1.00 81.94 103 ASN A CA 1
ATOM 827 C C . ASN A 1 103 ? -34.509 -4.600 17.443 1.00 81.94 103 ASN A C 1
ATOM 829 O O . ASN A 1 103 ? -35.666 -4.530 17.848 1.00 81.94 103 ASN A O 1
ATOM 833 N N . ILE A 1 104 ? -33.574 -3.710 17.802 1.00 77.19 104 ILE A N 1
ATOM 834 C CA . ILE A 1 104 ? -33.850 -2.552 18.674 1.00 77.19 104 ILE A CA 1
ATOM 835 C C . ILE A 1 104 ? -34.874 -1.609 18.024 1.00 77.19 104 ILE A C 1
ATOM 837 O O . ILE A 1 104 ? -35.787 -1.135 18.694 1.00 77.19 104 ILE A O 1
ATOM 841 N N . ALA A 1 105 ? -34.764 -1.368 16.713 1.00 74.25 105 ALA A N 1
ATOM 842 C CA . ALA A 1 105 ? -35.699 -0.509 15.986 1.00 74.25 105 ALA A CA 1
ATOM 843 C C . ALA A 1 105 ? -37.126 -1.087 15.928 1.00 74.25 105 ALA A C 1
ATOM 845 O O . ALA A 1 105 ? -38.093 -0.333 16.001 1.00 74.25 105 ALA A O 1
ATOM 846 N N . ILE A 1 106 ? -37.2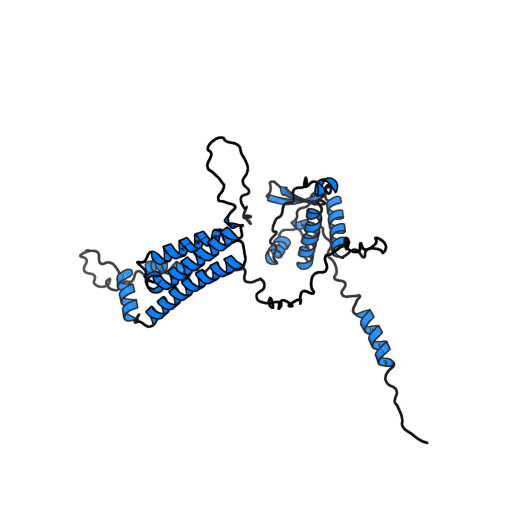65 -2.413 15.824 1.00 75.44 106 ILE A N 1
ATOM 847 C CA . ILE A 1 106 ? -38.569 -3.100 15.849 1.00 75.44 106 ILE A CA 1
ATOM 848 C C . ILE A 1 106 ? -39.152 -3.116 17.276 1.00 75.44 106 ILE A C 1
ATOM 850 O O . ILE A 1 106 ? -40.365 -3.044 17.448 1.00 75.44 106 ILE A O 1
ATOM 854 N N . GLY A 1 107 ? -38.291 -3.192 18.295 1.00 66.81 107 GLY A N 1
ATOM 855 C CA . GLY A 1 107 ? -38.644 -3.457 19.693 1.00 66.81 107 GLY A CA 1
ATOM 856 C C . GLY A 1 107 ? -39.048 -2.263 20.562 1.00 66.81 107 GLY A C 1
ATOM 857 O O . GLY A 1 107 ? -39.174 -2.447 21.768 1.00 66.81 107 GLY A O 1
ATOM 858 N N . GLY A 1 108 ? -39.277 -1.069 20.004 1.00 63.78 108 GLY A N 1
ATOM 859 C CA . GLY A 1 108 ? -39.934 0.007 20.758 1.00 63.78 108 GLY A CA 1
ATOM 860 C C . GLY A 1 108 ? -39.042 1.152 21.226 1.00 63.78 108 GLY A C 1
ATOM 861 O O . GLY A 1 108 ? -39.186 1.609 22.352 1.00 63.78 108 GLY A O 1
ATOM 862 N N . LEU A 1 109 ? -38.183 1.693 20.356 1.00 74.06 109 LEU A N 1
ATOM 863 C CA . LEU A 1 109 ? -37.724 3.068 20.558 1.00 74.06 109 LEU A CA 1
ATOM 864 C C . LEU A 1 109 ? -38.857 4.026 20.155 1.00 74.06 109 LEU A C 1
ATOM 866 O O . LEU A 1 109 ? -38.965 4.422 18.993 1.00 74.06 109 LEU A O 1
ATOM 870 N N . THR A 1 110 ? -39.737 4.375 21.091 1.00 83.06 110 THR A N 1
ATOM 871 C CA . THR A 1 110 ? -40.777 5.373 20.817 1.00 83.06 110 THR A CA 1
ATOM 872 C C . THR A 1 110 ? -40.178 6.786 20.809 1.00 83.06 110 THR A C 1
ATOM 874 O O . THR A 1 110 ? -39.153 7.032 21.456 1.00 83.06 110 THR A O 1
ATOM 877 N N . PRO A 1 111 ? -40.805 7.765 20.128 1.00 86.06 111 PRO A N 1
ATOM 878 C CA . PRO A 1 111 ? -40.400 9.165 20.253 1.00 86.06 111 PRO A CA 1
ATOM 879 C C . PRO A 1 111 ? -40.351 9.642 21.715 1.00 86.06 111 PRO A C 1
ATOM 881 O O . PRO A 1 111 ? -39.453 10.397 22.081 1.00 86.06 111 PRO A O 1
ATOM 884 N N . SER A 1 112 ? -41.259 9.157 22.571 1.00 87.31 112 SER A N 1
ATOM 885 C CA . SER A 1 112 ? -41.247 9.432 24.013 1.00 87.31 112 SER A CA 1
ATOM 886 C C . SER A 1 112 ? -40.028 8.849 24.721 1.00 87.31 112 SER A C 1
ATOM 888 O O . SER A 1 112 ? -39.426 9.543 25.542 1.00 87.31 112 SER A O 1
ATOM 890 N N . ASP A 1 113 ? -39.613 7.625 24.387 1.00 86.88 113 ASP A N 1
ATOM 891 C CA . ASP A 1 113 ? -38.396 7.040 24.952 1.00 86.88 113 ASP A CA 1
ATOM 892 C C . ASP A 1 113 ? -37.188 7.868 24.542 1.00 86.88 113 ASP A C 1
ATOM 894 O O . ASP A 1 113 ? -36.376 8.236 25.386 1.00 86.88 113 ASP A O 1
ATOM 898 N N . PHE A 1 114 ? -37.091 8.234 23.265 1.00 86.31 114 PHE A N 1
ATOM 899 C CA . PHE A 1 114 ? -36.003 9.064 22.763 1.00 86.31 114 PHE A CA 1
ATOM 900 C C . PHE A 1 114 ? -35.899 10.404 23.508 1.00 86.31 114 PHE A C 1
ATOM 902 O O . PHE A 1 114 ? -34.821 10.755 23.993 1.00 86.31 114 PHE A O 1
ATOM 909 N N . VAL A 1 115 ? -37.019 11.120 23.673 1.00 88.06 115 VAL A N 1
ATOM 910 C CA . VAL A 1 115 ? -37.070 12.383 24.431 1.00 88.06 115 VAL A CA 1
ATOM 911 C C . VAL A 1 115 ? -36.678 12.163 25.893 1.00 88.06 115 VAL A C 1
ATOM 913 O O . VAL A 1 115 ? -35.865 12.916 26.427 1.00 88.06 115 VAL A O 1
ATOM 916 N N . THR A 1 116 ? -37.180 11.102 26.527 1.00 86.94 116 THR A N 1
ATOM 917 C CA . THR A 1 116 ? -36.858 10.763 27.922 1.00 86.94 116 THR A CA 1
ATOM 918 C C . THR A 1 116 ? -35.363 10.491 28.102 1.00 86.94 116 THR A C 1
ATOM 920 O O . THR A 1 116 ? -34.753 10.976 29.053 1.00 86.94 116 THR A O 1
ATOM 923 N N . HIS A 1 117 ? -34.734 9.776 27.167 1.00 87.12 117 HIS A N 1
ATOM 924 C CA . HIS A 1 117 ? -33.296 9.504 27.195 1.00 87.12 117 HIS A CA 1
ATOM 925 C C . HIS A 1 117 ? -32.455 10.762 26.943 1.00 87.12 117 HIS A C 1
ATOM 927 O O . HIS A 1 117 ? -31.425 10.934 27.600 1.00 87.12 117 HIS A O 1
ATOM 933 N N . ILE A 1 118 ? -32.888 11.662 26.048 1.00 88.50 118 ILE A N 1
ATOM 934 C CA . ILE A 1 118 ? -32.235 12.965 25.850 1.00 88.50 118 ILE A CA 1
ATOM 935 C C . ILE A 1 118 ? -32.295 13.787 27.131 1.00 88.50 118 ILE A C 1
ATOM 937 O O . ILE A 1 118 ? -31.258 14.260 27.586 1.00 88.50 118 ILE A O 1
ATOM 941 N N . LEU A 1 119 ? -33.474 13.925 27.738 1.00 88.25 119 LEU A N 1
ATOM 942 C CA . LEU A 1 119 ? -33.643 14.692 28.972 1.00 88.25 119 LEU A CA 1
ATOM 943 C C . LEU A 1 119 ? -32.851 14.075 30.130 1.00 88.25 119 LEU A C 1
ATOM 945 O O . LEU A 1 119 ? -32.222 14.796 30.893 1.00 88.25 119 LEU A O 1
ATOM 949 N N . LYS A 1 120 ? -32.794 12.743 30.227 1.00 86.62 120 LYS A N 1
ATOM 950 C CA . LYS A 1 120 ? -32.003 12.050 31.254 1.00 86.62 120 LYS A CA 1
ATOM 951 C C . LYS A 1 120 ? -30.495 12.266 31.096 1.00 86.62 120 LYS A C 1
ATOM 953 O O . LYS A 1 120 ? -29.791 12.346 32.097 1.00 86.62 120 LYS A O 1
ATOM 958 N N . LYS A 1 121 ? -29.985 12.301 29.859 1.00 86.44 121 LYS A N 1
ATOM 959 C CA . LYS A 1 121 ? -28.539 12.362 29.577 1.00 86.44 121 LYS A CA 1
ATOM 960 C C . LYS A 1 121 ? -28.006 13.784 29.387 1.00 86.44 121 LYS A C 1
ATOM 962 O O . LYS A 1 121 ? -26.856 14.041 29.723 1.00 86.44 121 LYS A O 1
ATOM 967 N N . PHE A 1 122 ? -28.821 14.675 28.833 1.00 88.50 122 PHE A N 1
ATOM 968 C CA . PHE A 1 122 ? -28.449 16.033 28.426 1.00 88.50 122 PHE A CA 1
ATOM 969 C C . PHE A 1 122 ? -29.380 17.111 28.994 1.00 88.50 122 PHE A C 1
ATOM 971 O O . PHE A 1 122 ? -29.192 18.288 28.693 1.00 88.50 122 PHE A O 1
ATOM 978 N N . GLY A 1 123 ? -30.399 16.742 29.773 1.00 83.81 123 GLY A N 1
ATOM 979 C CA . GLY A 1 123 ? -31.169 17.711 30.547 1.00 83.81 123 GLY A CA 1
ATOM 980 C C . GLY A 1 123 ? -30.322 18.277 31.683 1.00 83.81 123 GLY A C 1
ATOM 981 O O . GLY A 1 123 ? -29.444 17.595 32.217 1.00 83.81 123 GLY A O 1
ATOM 982 N N . GLY A 1 124 ? -30.565 19.538 32.038 1.00 68.44 124 GLY A N 1
ATOM 983 C CA . GLY A 1 124 ? -29.855 20.204 33.126 1.00 68.44 124 GLY A CA 1
ATOM 984 C C . GLY A 1 124 ? -29.923 19.395 34.424 1.00 68.44 124 GLY A C 1
ATOM 985 O O . GLY A 1 124 ? -31.005 19.158 34.962 1.00 68.44 124 GLY A O 1
ATOM 986 N N . GLN A 1 125 ? -28.763 18.979 34.942 1.00 58.72 125 GLN A N 1
ATOM 987 C CA . GLN A 1 125 ? -28.674 18.464 36.303 1.00 58.72 125 GLN A CA 1
ATOM 988 C C . GLN A 1 125 ? -29.029 19.613 37.244 1.00 58.72 125 GLN A C 1
ATOM 990 O O . GLN A 1 125 ? -28.263 20.565 37.393 1.00 58.72 125 GLN A O 1
ATOM 995 N N . ALA A 1 126 ? -30.204 19.531 37.864 1.00 49.03 126 ALA A N 1
ATOM 996 C CA . ALA A 1 126 ? -30.527 20.337 39.025 1.00 49.03 126 ALA A CA 1
ATOM 997 C C . ALA A 1 126 ? -29.554 19.943 40.148 1.00 49.03 126 ALA A C 1
ATOM 999 O O . ALA A 1 126 ? -29.813 19.022 40.920 1.00 49.03 126 ALA A O 1
ATOM 1000 N N . GLY A 1 127 ? -28.396 20.605 40.201 1.00 52.44 127 GLY A N 1
ATOM 1001 C CA . GLY A 1 127 ? -27.612 20.671 41.425 1.00 52.44 127 GLY A CA 1
ATOM 1002 C C . GLY A 1 127 ? -28.476 21.286 42.535 1.00 52.44 127 GLY A C 1
ATOM 1003 O O . GLY A 1 127 ? -29.409 22.038 42.230 1.00 52.44 127 GLY A O 1
ATOM 1004 N N . PRO A 1 128 ? -28.221 20.961 43.813 1.00 48.50 128 PRO A N 1
ATOM 1005 C CA . PRO A 1 128 ? -29.001 21.466 44.935 1.00 48.50 128 PRO A CA 1
ATOM 1006 C C . PRO A 1 128 ? -28.687 22.954 45.140 1.00 48.50 128 PRO A C 1
ATOM 1008 O O . PRO A 1 128 ? -27.893 23.336 45.991 1.00 48.50 128 PRO A O 1
ATOM 1011 N N . SER A 1 129 ? -29.281 23.803 44.313 1.00 47.72 129 SER A N 1
ATOM 1012 C CA . SER A 1 129 ? -29.171 25.256 44.383 1.00 47.72 129 SER A CA 1
ATOM 1013 C C . SER A 1 129 ? -30.571 25.834 44.551 1.00 47.72 129 SER A C 1
ATOM 1015 O O . SER A 1 129 ? -31.395 25.799 43.642 1.00 47.72 129 SER A O 1
ATOM 1017 N N . ASN A 1 130 ? -30.817 26.336 45.762 1.00 40.66 130 ASN A N 1
ATOM 1018 C CA . ASN A 1 130 ? -32.042 26.976 46.238 1.00 40.66 130 ASN A CA 1
ATOM 1019 C C . ASN A 1 130 ? -32.246 28.369 45.613 1.00 40.66 130 ASN A C 1
ATOM 1021 O O . ASN A 1 130 ? -32.215 29.374 46.321 1.00 40.66 130 ASN A O 1
ATOM 1025 N N . SER A 1 131 ? -32.447 28.456 44.300 1.00 50.28 131 SER A N 1
ATOM 1026 C CA . SER A 1 131 ? -32.876 29.702 43.659 1.00 50.28 131 SER A CA 1
ATOM 1027 C C . SER A 1 131 ? -34.120 29.459 42.819 1.00 50.28 131 SER A C 1
ATOM 1029 O O . SER A 1 131 ? -34.090 28.783 41.792 1.00 50.28 131 SER A O 1
ATOM 1031 N N . THR A 1 132 ? -35.211 30.010 43.329 1.00 42.84 132 THR A N 1
ATOM 1032 C CA . THR A 1 132 ? -36.585 29.996 42.842 1.00 42.84 132 THR A CA 1
ATOM 1033 C C . THR A 1 132 ? -36.720 30.707 41.492 1.00 42.84 132 THR A C 1
ATOM 1035 O O . THR A 1 132 ? -37.239 31.812 41.433 1.00 42.84 132 THR A O 1
ATOM 1038 N N . GLU A 1 133 ? -36.259 30.094 40.401 1.00 48.25 133 GLU A N 1
ATOM 1039 C CA . GLU A 1 133 ? -36.660 30.469 39.038 1.00 48.25 133 GLU A CA 1
ATOM 1040 C C . GLU A 1 133 ? -36.936 29.203 38.207 1.00 48.25 133 GLU A C 1
ATOM 1042 O O . GLU A 1 133 ? -36.051 28.569 37.632 1.00 48.25 133 GLU A O 1
ATOM 1047 N N . ASP A 1 134 ? -38.216 28.824 38.181 1.00 46.59 134 ASP A N 1
ATOM 1048 C CA . ASP A 1 134 ? -38.805 27.569 37.681 1.00 46.59 134 ASP A CA 1
ATOM 1049 C C . ASP A 1 134 ? -38.737 27.337 36.150 1.00 46.59 134 ASP A C 1
ATOM 1051 O O . ASP A 1 134 ? -39.462 26.506 35.602 1.00 46.59 134 ASP A O 1
ATOM 1055 N N . PHE A 1 135 ? -37.845 28.010 35.417 1.00 46.66 135 PHE A N 1
ATOM 1056 C CA . PHE A 1 135 ? -37.799 27.942 33.943 1.00 46.66 135 PHE A CA 1
ATOM 1057 C C . PHE A 1 135 ? -36.708 27.026 33.354 1.00 46.66 135 PHE A C 1
ATOM 1059 O O . PHE A 1 135 ? -36.638 26.848 32.140 1.00 46.66 135 PHE A O 1
ATOM 1066 N N . SER A 1 136 ? -35.880 26.386 34.186 1.00 53.88 136 SER A N 1
ATOM 1067 C CA . SER A 1 136 ? -34.697 25.622 33.736 1.00 53.88 136 SER A CA 1
ATOM 1068 C C . SER A 1 136 ? -34.924 24.107 33.549 1.00 53.88 136 SER A C 1
ATOM 1070 O O . SER A 1 136 ? -34.129 23.426 32.899 1.00 53.88 136 SER A O 1
ATOM 1072 N N . ARG A 1 137 ? -36.030 23.542 34.059 1.00 54.91 137 ARG A N 1
ATOM 1073 C CA . ARG A 1 137 ? -36.212 22.075 34.176 1.00 54.91 137 ARG A CA 1
ATOM 1074 C C . ARG A 1 137 ? -36.325 21.319 32.840 1.00 54.91 137 ARG A C 1
ATOM 1076 O O . ARG A 1 137 ? -36.115 20.112 32.814 1.00 54.91 137 ARG A O 1
ATOM 1083 N N . ASN A 1 138 ? -36.587 22.032 31.743 1.00 60.16 138 ASN A N 1
ATOM 1084 C CA . ASN A 1 138 ? -36.664 21.482 30.382 1.00 60.16 138 ASN A CA 1
ATOM 1085 C C . ASN A 1 138 ? -35.494 21.929 29.485 1.00 60.16 138 ASN A C 1
ATOM 1087 O O . ASN A 1 138 ? -35.564 21.790 28.263 1.00 60.16 138 ASN A O 1
ATOM 1091 N N . SER A 1 139 ? -34.427 22.491 30.062 1.00 76.19 139 SER A N 1
ATOM 1092 C CA . SER A 1 139 ? -33.272 22.936 29.286 1.00 76.19 139 SER A CA 1
ATOM 1093 C C . SER A 1 139 ? -32.398 21.745 28.888 1.00 76.19 139 SER A C 1
ATOM 1095 O O . SER A 1 139 ? -31.862 21.031 29.739 1.00 76.19 139 SER A O 1
ATOM 1097 N N . VAL A 1 140 ? -32.273 21.526 27.579 1.00 82.81 140 VAL A N 1
ATOM 1098 C CA . VAL A 1 140 ? -31.402 20.513 26.975 1.00 82.81 140 VAL A CA 1
ATOM 1099 C C . VAL A 1 140 ? -30.074 21.164 26.594 1.00 82.81 140 VAL A C 1
ATOM 1101 O O . VAL A 1 140 ? -30.046 22.149 25.853 1.00 82.81 140 VAL A O 1
ATOM 1104 N N . ALA A 1 141 ? -28.960 20.587 27.041 1.00 86.75 141 ALA A N 1
ATOM 1105 C CA . ALA A 1 141 ? -27.613 21.005 26.670 1.00 86.75 141 ALA A CA 1
ATOM 1106 C C . ALA A 1 141 ? -27.282 20.595 25.219 1.00 86.75 141 ALA A C 1
ATOM 1108 O O . ALA A 1 141 ? -26.524 19.661 24.958 1.00 86.75 141 ALA A O 1
ATOM 1109 N N . TRP A 1 142 ? -27.844 21.311 24.239 1.00 88.12 142 TRP A N 1
ATOM 1110 C CA . TRP A 1 142 ? -27.672 21.029 22.804 1.00 88.12 142 TRP A CA 1
ATOM 1111 C C . TRP A 1 142 ? -26.210 20.982 22.350 1.00 88.12 142 TRP A C 1
ATOM 1113 O O . TRP A 1 142 ? -25.866 20.223 21.443 1.00 88.12 142 TRP A O 1
ATOM 1123 N N . LYS A 1 143 ? -25.334 21.758 22.998 1.00 87.50 143 LYS A N 1
ATOM 1124 C CA . LYS A 1 143 ? -23.890 21.732 22.738 1.00 87.50 143 LYS A CA 1
ATOM 1125 C C . LYS A 1 143 ? -23.281 20.366 23.069 1.00 87.50 143 LYS A C 1
ATOM 1127 O O . LYS A 1 143 ? -22.511 19.844 22.266 1.00 87.50 143 LYS A O 1
ATOM 1132 N N . ASP A 1 144 ? -23.663 19.771 24.195 1.00 88.44 144 ASP A N 1
ATOM 1133 C CA . ASP A 1 144 ? -23.148 18.472 24.641 1.00 88.44 144 ASP A CA 1
ATOM 1134 C C . ASP A 1 144 ? -23.660 17.343 23.749 1.00 88.44 144 ASP A C 1
ATOM 1136 O O . ASP A 1 144 ? -22.904 16.430 23.410 1.00 88.44 144 ASP A O 1
ATOM 1140 N N . ILE A 1 145 ? -24.909 17.453 23.278 1.00 90.06 145 ILE A N 1
ATOM 1141 C CA . ILE A 1 145 ? -25.447 16.572 22.235 1.00 90.06 145 ILE A CA 1
ATOM 1142 C C . ILE A 1 145 ? -24.582 16.681 20.984 1.00 90.06 145 ILE A C 1
ATOM 1144 O O . ILE A 1 145 ? -24.088 15.663 20.507 1.00 90.06 145 ILE A O 1
ATOM 1148 N N . GLY A 1 146 ? -24.356 17.901 20.484 1.00 87.44 146 GLY A N 1
ATOM 1149 C CA . GLY A 1 146 ? -23.537 18.165 19.302 1.00 87.44 146 GLY A CA 1
ATOM 1150 C C . GLY A 1 146 ? -22.139 17.558 19.409 1.00 87.44 146 GLY A C 1
ATOM 1151 O O . GLY A 1 146 ? -21.689 16.886 18.483 1.00 87.44 146 GLY A O 1
ATOM 1152 N N . VAL A 1 147 ? -21.476 17.709 20.558 1.00 88.56 147 VAL A N 1
ATOM 1153 C CA . VAL A 1 147 ? -20.171 17.086 20.826 1.00 88.56 147 VAL A CA 1
ATOM 1154 C C . VAL A 1 147 ? -20.278 15.558 20.815 1.00 88.56 147 VAL A C 1
ATOM 1156 O O . VAL A 1 147 ? -19.476 14.908 20.138 1.00 88.56 147 VAL A O 1
ATOM 1159 N N . ALA A 1 148 ? -21.281 14.984 21.486 1.00 87.69 148 ALA A N 1
ATOM 1160 C CA . ALA A 1 148 ? -21.475 13.538 21.584 1.00 87.69 148 ALA A CA 1
ATOM 1161 C C . ALA A 1 148 ? -21.752 12.872 20.224 1.00 87.69 148 ALA A C 1
ATOM 1163 O O . ALA A 1 148 ? -21.228 11.792 19.954 1.00 87.69 148 ALA A O 1
ATOM 1164 N N . VAL A 1 149 ? -22.534 13.516 19.352 1.00 88.06 149 VAL A N 1
ATOM 1165 C CA . VAL A 1 149 ? -22.923 12.969 18.037 1.00 88.06 149 VAL A CA 1
ATOM 1166 C C . VAL A 1 149 ? -22.008 13.408 16.896 1.00 88.06 149 VAL A C 1
ATOM 1168 O O . VAL A 1 149 ? -22.077 12.834 15.812 1.00 88.06 149 VAL A O 1
ATOM 1171 N N . SER A 1 150 ? -21.116 14.381 17.121 1.00 88.06 150 SER A N 1
ATOM 1172 C CA . SER A 1 150 ? -20.234 14.948 16.086 1.00 88.06 150 SER A CA 1
ATOM 1173 C C . SER A 1 150 ? -19.474 13.891 15.283 1.00 88.06 150 SER A C 1
ATOM 1175 O O . SER A 1 150 ? -19.285 14.046 14.080 1.00 88.06 150 SER A O 1
ATOM 1177 N N . ARG A 1 151 ? -19.065 12.791 15.929 1.00 82.25 151 ARG A N 1
ATOM 1178 C CA . ARG A 1 151 ? -18.337 11.687 15.288 1.00 82.25 151 ARG A CA 1
ATOM 1179 C C . ARG A 1 151 ? -19.179 10.934 14.254 1.00 82.25 151 ARG A C 1
ATOM 1181 O O . ARG A 1 151 ? -18.608 10.442 13.292 1.00 82.25 151 ARG A O 1
ATOM 1188 N N . VAL A 1 152 ? -20.500 10.878 14.432 1.00 81.56 152 VAL A N 1
ATOM 1189 C CA . VAL A 1 152 ? -21.440 10.206 13.516 1.00 81.56 152 VAL A CA 1
ATOM 1190 C C . VAL A 1 152 ? -21.681 11.043 12.257 1.00 81.56 152 VAL A C 1
ATOM 1192 O O . VAL A 1 152 ? -21.862 10.491 11.179 1.00 81.56 152 VAL A O 1
ATOM 1195 N N . PHE A 1 153 ? -21.642 12.374 12.381 1.00 79.06 153 PHE A N 1
ATOM 1196 C CA . PHE A 1 153 ? -21.845 13.306 11.265 1.00 79.06 153 PHE A CA 1
ATOM 1197 C C . PHE A 1 153 ? -20.556 13.696 10.531 1.00 79.06 153 PHE A C 1
ATOM 1199 O O . PHE A 1 153 ? -20.617 14.387 9.514 1.00 79.06 153 PHE A O 1
ATOM 1206 N N . ARG A 1 154 ? -19.378 13.278 11.015 1.00 74.25 154 ARG A N 1
ATOM 1207 C CA . ARG A 1 154 ? -18.141 13.433 10.242 1.00 74.25 154 ARG A CA 1
ATOM 1208 C C . ARG A 1 154 ? -18.235 12.568 8.993 1.00 74.25 154 ARG A C 1
ATOM 1210 O O . ARG A 1 154 ? -18.611 11.402 9.074 1.00 74.25 154 ARG A O 1
ATOM 1217 N N . ALA A 1 155 ? -17.841 13.132 7.854 1.00 69.69 155 ALA A N 1
ATOM 1218 C CA . ALA A 1 155 ? -17.646 12.352 6.644 1.00 69.69 155 ALA A CA 1
ATOM 1219 C C . ALA A 1 155 ? -16.675 11.205 6.961 1.00 69.69 155 ALA A C 1
ATOM 1221 O O . ALA A 1 155 ? -15.516 11.441 7.314 1.00 69.69 155 ALA A O 1
ATOM 1222 N N . GLY A 1 156 ? -17.172 9.969 6.899 1.00 65.56 156 GLY A N 1
ATOM 1223 C CA . GLY A 1 156 ? -16.325 8.792 7.000 1.00 65.56 156 GLY A CA 1
ATOM 1224 C C . GLY A 1 156 ? -15.268 8.846 5.904 1.00 65.56 156 GLY A C 1
ATOM 1225 O O . GLY A 1 156 ? -15.550 9.258 4.778 1.00 65.56 156 GLY A O 1
ATOM 1226 N N . CYS A 1 157 ? -14.045 8.442 6.236 1.00 64.38 157 CYS A N 1
ATOM 1227 C CA . CYS A 1 157 ? -13.014 8.226 5.235 1.00 64.38 157 CYS A CA 1
ATOM 1228 C C . CYS A 1 157 ? -13.509 7.090 4.327 1.00 64.38 157 CYS A C 1
ATOM 1230 O O . CYS A 1 157 ? -13.544 5.934 4.747 1.00 64.38 157 CYS A O 1
ATOM 1232 N N . GLY A 1 158 ? -14.000 7.419 3.132 1.00 61.81 158 GLY A N 1
ATOM 1233 C CA . GLY A 1 158 ? -14.447 6.411 2.179 1.00 61.81 158 GLY A CA 1
ATOM 1234 C C . GLY A 1 158 ? -13.274 5.533 1.747 1.00 61.81 158 GLY A C 1
ATOM 1235 O O . GLY A 1 158 ? -12.127 5.976 1.720 1.00 61.81 158 GLY A O 1
ATOM 1236 N N . CYS A 1 159 ? -13.540 4.283 1.377 1.00 56.97 159 CYS A N 1
ATOM 1237 C CA . CYS A 1 159 ? -12.536 3.461 0.712 1.00 56.97 159 CYS A CA 1
ATOM 1238 C C . CYS A 1 159 ? -12.267 4.044 -0.687 1.00 56.97 159 CYS A C 1
ATOM 1240 O O . CYS A 1 159 ? -12.998 3.765 -1.636 1.00 56.97 159 CYS A O 1
ATOM 1242 N N . TYR A 1 160 ? -11.214 4.854 -0.833 1.00 56.84 160 TYR A N 1
ATOM 1243 C CA . TYR A 1 160 ? -10.842 5.479 -2.114 1.00 56.84 160 TYR A CA 1
ATOM 1244 C C . TYR A 1 160 ? -10.278 4.484 -3.147 1.00 56.84 160 TYR A C 1
ATOM 1246 O O . TYR A 1 160 ? -9.947 4.865 -4.266 1.00 56.84 160 TYR A O 1
ATOM 1254 N N . THR A 1 161 ? -10.174 3.199 -2.803 1.00 57.97 161 THR A N 1
ATOM 1255 C CA . THR A 1 161 ? -9.590 2.145 -3.647 1.00 57.97 161 THR A CA 1
ATOM 1256 C C . THR A 1 161 ? -10.600 1.398 -4.522 1.00 57.97 161 THR A C 1
ATOM 1258 O O . THR A 1 161 ? -10.248 0.410 -5.158 1.00 57.97 161 THR A O 1
ATOM 1261 N N . MET A 1 162 ? -11.832 1.896 -4.657 1.00 57.03 162 MET A N 1
ATOM 1262 C CA . MET A 1 162 ? -12.825 1.345 -5.597 1.00 57.03 162 MET A CA 1
ATOM 1263 C C . MET A 1 162 ? -12.520 1.645 -7.081 1.00 57.03 162 MET A C 1
ATOM 1265 O O . MET A 1 162 ? -13.217 1.154 -7.965 1.00 57.03 162 MET A O 1
ATOM 1269 N N . ILE A 1 163 ? -11.455 2.396 -7.387 1.00 55.56 163 ILE A N 1
ATOM 1270 C CA . ILE A 1 163 ? -10.989 2.680 -8.760 1.00 55.56 163 ILE A CA 1
ATOM 1271 C C . ILE A 1 163 ? -10.061 1.542 -9.243 1.00 55.56 163 ILE A C 1
ATOM 1273 O O . ILE A 1 163 ? -8.949 1.752 -9.720 1.00 55.56 163 ILE A O 1
ATOM 1277 N N . GLY A 1 164 ? -10.513 0.297 -9.073 1.00 63.56 164 GLY A N 1
ATOM 1278 C CA . GLY A 1 164 ? -9.791 -0.915 -9.452 1.00 63.56 164 GLY A CA 1
ATOM 1279 C C . GLY A 1 164 ? -10.732 -2.109 -9.618 1.00 63.56 164 GLY A C 1
ATOM 1280 O O . GLY A 1 164 ? -11.411 -2.511 -8.683 1.00 63.56 164 GLY A O 1
ATOM 1281 N N . ALA A 1 165 ? -10.767 -2.673 -10.828 1.00 55.78 165 ALA A N 1
ATOM 1282 C CA . ALA A 1 165 ? -11.371 -3.963 -11.186 1.00 55.78 165 ALA A CA 1
ATOM 1283 C C . ALA A 1 165 ? -12.847 -4.244 -10.803 1.00 55.78 165 ALA A C 1
ATOM 1285 O O . ALA A 1 165 ? -13.249 -5.402 -10.893 1.00 55.78 165 ALA A O 1
ATOM 1286 N N . MET A 1 166 ? -13.697 -3.261 -10.473 1.00 59.72 166 MET A N 1
ATOM 1287 C CA . MET A 1 166 ? -15.142 -3.551 -10.339 1.00 59.72 166 MET A CA 1
ATOM 1288 C C . MET A 1 166 ? -15.781 -4.028 -11.658 1.00 59.72 166 MET A C 1
ATOM 1290 O O . MET A 1 166 ? -16.661 -4.882 -11.628 1.00 59.72 166 MET A O 1
ATOM 1294 N N . ASP A 1 167 ? -15.246 -3.608 -12.810 1.00 60.12 167 ASP A N 1
ATOM 1295 C CA . ASP A 1 167 ? -15.624 -4.133 -14.135 1.00 60.12 167 ASP A CA 1
ATOM 1296 C C . ASP A 1 167 ? -14.788 -5.343 -14.592 1.00 60.12 167 ASP A C 1
ATOM 1298 O O . ASP A 1 167 ? -14.857 -5.769 -15.753 1.00 60.12 167 ASP A O 1
ATOM 1302 N N . ALA A 1 168 ? -13.972 -5.938 -13.713 1.00 61.25 168 ALA A N 1
ATOM 1303 C CA . ALA A 1 168 ? -13.218 -7.129 -14.073 1.00 61.25 168 ALA A CA 1
ATOM 1304 C C . ALA A 1 168 ? -14.169 -8.318 -14.244 1.00 61.25 168 ALA A C 1
ATOM 1306 O O . ALA A 1 168 ? -14.504 -9.036 -13.303 1.00 61.25 168 ALA A O 1
ATOM 1307 N N . LYS A 1 169 ? -14.567 -8.570 -15.495 1.00 71.50 169 LYS A N 1
ATOM 1308 C CA . LYS A 1 169 ? -15.233 -9.813 -15.890 1.00 71.50 169 LYS A CA 1
ATOM 1309 C C . LYS A 1 169 ? -14.353 -10.979 -15.446 1.00 71.50 169 LYS A C 1
ATOM 1311 O O . LYS A 1 169 ? -13.244 -11.150 -15.959 1.00 71.50 169 LYS A O 1
ATOM 1316 N N . ILE A 1 170 ? -14.848 -11.780 -14.500 1.00 68.81 170 ILE A N 1
ATOM 1317 C CA . ILE A 1 170 ? -14.189 -13.007 -14.044 1.00 68.81 170 ILE A CA 1
ATOM 1318 C C . ILE A 1 170 ? -13.911 -13.856 -15.288 1.00 68.81 170 ILE A C 1
ATOM 1320 O O . ILE A 1 170 ? -14.830 -14.405 -15.899 1.00 68.81 170 ILE A O 1
ATOM 1324 N N . LYS A 1 171 ? -12.643 -13.955 -15.704 1.00 71.69 171 LYS A N 1
ATOM 1325 C CA . LYS A 1 171 ? -12.268 -14.853 -16.799 1.00 71.69 171 LYS A CA 1
ATOM 1326 C C . LYS A 1 171 ? -12.553 -16.273 -16.324 1.00 71.69 171 LYS A C 1
ATOM 1328 O O . LYS A 1 171 ? -11.869 -16.770 -15.430 1.00 71.69 171 LYS A O 1
ATOM 1333 N N . GLN A 1 172 ? -13.556 -16.928 -16.911 1.00 72.44 172 GLN A N 1
ATOM 1334 C CA . GLN A 1 172 ? -13.791 -18.345 -16.658 1.00 72.44 172 GLN A CA 1
ATOM 1335 C C . GLN A 1 172 ? -12.506 -19.115 -16.966 1.00 72.44 172 GLN A C 1
ATOM 1337 O O . GLN A 1 172 ? -11.951 -19.038 -18.067 1.00 72.44 172 GLN A O 1
ATOM 1342 N N . ARG A 1 173 ? -11.999 -19.832 -15.960 1.00 61.84 173 ARG A N 1
ATOM 1343 C CA . ARG A 1 173 ? -10.813 -20.671 -16.097 1.00 61.84 173 ARG A CA 1
ATOM 1344 C C . ARG A 1 173 ? -11.126 -21.732 -17.147 1.00 61.84 173 ARG A C 1
ATOM 1346 O O . ARG A 1 173 ? -11.916 -22.633 -16.883 1.00 61.84 173 ARG A O 1
ATOM 1353 N N . LYS A 1 174 ? -10.503 -21.643 -18.327 1.00 69.12 174 LYS A N 1
ATOM 1354 C CA . LYS A 1 174 ? -10.543 -22.740 -19.300 1.00 69.12 174 LYS A CA 1
ATOM 1355 C C . LYS A 1 174 ? -10.025 -23.990 -18.591 1.00 69.12 174 LYS A C 1
ATOM 1357 O O . LYS A 1 174 ? -8.864 -24.032 -18.174 1.00 69.12 174 LYS A O 1
ATOM 1362 N N . VAL A 1 175 ? -10.892 -24.985 -18.421 1.00 62.91 175 VAL A N 1
ATOM 1363 C CA . VAL A 1 175 ? -10.489 -26.320 -17.987 1.00 62.91 175 VAL A CA 1
ATOM 1364 C C . VAL A 1 175 ? -9.656 -26.885 -19.127 1.00 62.91 175 VAL A C 1
ATOM 1366 O O . VAL A 1 175 ? -10.176 -27.382 -20.121 1.00 62.91 175 VAL A O 1
ATOM 1369 N N . TYR A 1 176 ? -8.339 -26.730 -19.032 1.00 60.84 176 TYR A N 1
ATOM 1370 C CA . TYR A 1 176 ? -7.449 -27.465 -19.907 1.00 60.84 176 TYR A CA 1
ATOM 1371 C C . TYR A 1 176 ? -7.534 -28.918 -19.452 1.00 60.84 176 TYR A C 1
ATOM 1373 O O . TYR A 1 176 ? -7.048 -29.252 -18.368 1.00 60.84 176 TYR A O 1
ATOM 1381 N N . ASN A 1 177 ? -8.167 -29.774 -20.257 1.00 58.97 177 ASN A N 1
ATOM 1382 C CA . ASN A 1 177 ? -7.989 -31.213 -20.130 1.00 58.97 177 ASN A CA 1
ATOM 1383 C C . ASN A 1 177 ? -6.486 -31.461 -20.229 1.00 58.97 177 ASN A C 1
ATOM 1385 O O . ASN A 1 177 ? -5.908 -31.373 -21.313 1.00 58.97 177 ASN A O 1
ATOM 1389 N N . ARG A 1 178 ? -5.831 -31.687 -19.082 1.00 51.88 178 ARG A N 1
ATOM 1390 C CA . ARG A 1 178 ? -4.426 -32.083 -19.029 1.00 51.88 178 ARG A CA 1
ATOM 1391 C C . ARG A 1 178 ? -4.322 -33.383 -19.818 1.00 51.88 178 ARG A C 1
ATOM 1393 O O . ARG A 1 178 ? -4.565 -34.457 -19.275 1.00 51.88 178 ARG A O 1
ATOM 1400 N N . ARG A 1 179 ? -3.948 -33.293 -21.097 1.00 53.94 179 ARG A N 1
ATOM 1401 C CA . ARG A 1 179 ? -3.360 -34.429 -21.804 1.00 53.94 179 ARG A CA 1
ATOM 1402 C C . ARG A 1 179 ? -2.214 -34.915 -20.924 1.00 53.94 179 ARG A C 1
ATOM 1404 O O . ARG A 1 179 ? -1.448 -34.090 -20.414 1.00 53.94 179 ARG A O 1
ATOM 1411 N N . LYS A 1 180 ? -2.173 -36.228 -20.671 1.00 51.72 180 LYS A N 1
ATOM 1412 C CA . LYS A 1 180 ? -1.127 -36.882 -19.876 1.00 51.72 180 LYS A CA 1
ATOM 1413 C C . LYS A 1 180 ? 0.218 -36.279 -20.284 1.00 51.72 180 LYS A C 1
ATOM 1415 O O . LYS A 1 180 ? 0.566 -36.314 -21.461 1.00 51.72 180 LYS A O 1
ATOM 1420 N N . ARG A 1 181 ? 0.902 -35.638 -19.330 1.00 49.19 181 ARG A N 1
ATOM 1421 C CA . ARG A 1 181 ? 2.198 -34.998 -19.564 1.00 49.19 181 ARG A CA 1
ATOM 1422 C C . ARG A 1 181 ? 3.157 -36.060 -20.097 1.00 49.19 181 ARG A C 1
ATOM 1424 O O . ARG A 1 181 ? 3.571 -36.935 -19.342 1.00 49.19 181 ARG A O 1
ATOM 1431 N N . VAL A 1 182 ? 3.499 -35.969 -21.377 1.00 53.00 182 VAL A N 1
ATOM 1432 C CA . VAL A 1 182 ? 4.730 -36.559 -21.901 1.00 53.00 182 VAL A CA 1
ATOM 1433 C C . VAL A 1 182 ? 5.874 -35.790 -21.238 1.00 53.00 182 VAL A C 1
ATOM 1435 O O . VAL A 1 182 ? 5.809 -34.562 -21.139 1.00 53.00 182 VAL A O 1
ATOM 1438 N N . ARG A 1 183 ? 6.859 -36.504 -20.682 1.00 52.25 183 ARG A N 1
ATOM 1439 C CA . ARG A 1 183 ? 8.039 -35.891 -20.057 1.00 52.25 183 ARG A CA 1
ATOM 1440 C C . ARG A 1 183 ? 8.722 -34.988 -21.101 1.00 52.25 183 ARG A C 1
ATOM 1442 O O . ARG A 1 183 ? 9.021 -35.496 -22.178 1.00 52.25 183 ARG A O 1
ATOM 1449 N N . PRO A 1 184 ? 8.934 -33.687 -20.832 1.00 48.28 184 PRO A N 1
ATOM 1450 C CA . PRO A 1 184 ? 9.679 -32.823 -21.738 1.00 48.28 184 PRO A CA 1
ATOM 1451 C C . PRO A 1 184 ? 11.145 -33.257 -21.726 1.00 48.28 184 PRO A C 1
ATOM 1453 O O . PRO A 1 184 ? 11.875 -32.963 -20.781 1.00 48.28 184 PRO A O 1
ATOM 1456 N N . THR A 1 185 ? 11.544 -34.006 -22.745 1.00 46.69 185 THR A N 1
ATOM 1457 C CA . THR A 1 185 ? 12.947 -34.183 -23.106 1.00 46.69 185 THR A CA 1
ATOM 1458 C C . THR A 1 185 ? 13.311 -33.054 -24.066 1.00 46.69 185 THR A C 1
ATOM 1460 O O . THR A 1 185 ? 12.545 -32.757 -24.979 1.00 46.69 185 THR A O 1
ATOM 1463 N N . GLU A 1 186 ? 14.466 -32.447 -23.802 1.00 51.00 186 GLU A N 1
ATOM 1464 C CA . GLU A 1 186 ? 15.162 -31.419 -24.584 1.00 51.00 186 GLU A CA 1
ATOM 1465 C C . GLU A 1 186 ? 14.520 -30.018 -24.656 1.00 51.00 186 GLU A C 1
ATOM 1467 O O . GLU A 1 186 ? 13.460 -29.766 -25.221 1.00 51.00 186 GLU A O 1
ATOM 1472 N N . LEU A 1 187 ? 15.242 -29.094 -24.018 1.00 48.50 187 LEU A N 1
ATOM 1473 C CA . LEU A 1 187 ? 15.171 -27.635 -24.035 1.00 48.50 187 LEU A CA 1
ATOM 1474 C C . LEU A 1 187 ? 14.461 -27.040 -25.267 1.00 48.50 187 LEU A C 1
ATOM 1476 O O . LEU A 1 187 ? 15.087 -26.722 -26.277 1.00 48.50 187 LEU A O 1
ATOM 1480 N N . ALA A 1 188 ? 13.161 -26.771 -25.145 1.00 51.94 188 ALA A N 1
ATOM 1481 C CA . ALA A 1 188 ? 12.475 -25.846 -26.039 1.00 51.94 188 ALA A CA 1
ATOM 1482 C C . ALA A 1 188 ? 12.955 -24.417 -25.728 1.00 51.94 188 ALA A C 1
ATOM 1484 O O . ALA A 1 188 ? 12.339 -23.686 -24.951 1.00 51.94 188 ALA A O 1
ATOM 1485 N N . ARG A 1 189 ? 14.109 -24.046 -26.293 1.00 53.69 189 ARG A N 1
ATOM 1486 C CA . ARG A 1 189 ? 14.643 -22.683 -26.266 1.00 53.69 189 ARG A CA 1
ATOM 1487 C C . ARG A 1 189 ? 13.645 -21.773 -26.998 1.00 53.69 189 ARG A C 1
ATOM 1489 O O . ARG A 1 189 ? 13.240 -22.116 -28.113 1.00 53.69 189 ARG A O 1
ATOM 1496 N N . PRO A 1 190 ? 13.212 -20.645 -26.404 1.00 55.00 190 PRO A N 1
ATOM 1497 C CA . PRO A 1 190 ? 12.422 -19.653 -27.118 1.00 55.00 190 PRO A CA 1
ATOM 1498 C C . PRO A 1 190 ? 13.144 -19.288 -28.412 1.00 55.00 190 PRO A C 1
ATOM 1500 O O . PRO A 1 190 ? 14.360 -19.106 -28.409 1.00 55.00 190 PRO A O 1
ATOM 1503 N N . LYS A 1 191 ? 12.403 -19.226 -29.517 1.00 56.81 191 LYS A N 1
ATOM 1504 C CA . LYS A 1 191 ? 12.948 -18.843 -30.816 1.00 56.81 191 LYS A CA 1
ATOM 1505 C C . LYS A 1 191 ? 13.470 -17.409 -30.693 1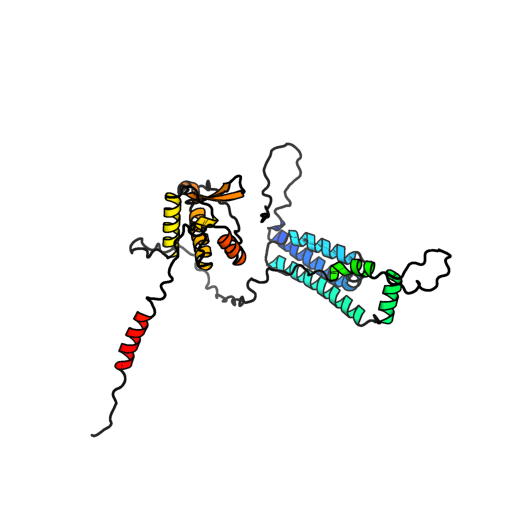.00 56.81 191 LYS A C 1
ATOM 1507 O O . LYS A 1 191 ? 12.671 -16.478 -30.650 1.00 56.81 191 LYS A O 1
ATOM 1512 N N . GLU A 1 192 ? 14.786 -17.250 -30.570 1.00 54.41 192 GLU A N 1
ATOM 1513 C CA . GLU A 1 192 ? 15.447 -15.952 -30.687 1.00 54.41 192 GLU A CA 1
ATOM 1514 C C . GLU A 1 192 ? 15.060 -15.386 -32.059 1.00 54.41 192 GLU A C 1
ATOM 1516 O O . GLU A 1 192 ? 15.294 -16.010 -33.098 1.00 54.41 192 GLU A O 1
ATOM 1521 N N . LEU A 1 193 ? 14.368 -14.244 -32.058 1.00 54.38 193 LEU A N 1
ATOM 1522 C CA . LEU A 1 193 ? 14.162 -13.462 -33.269 1.00 54.38 193 LEU A CA 1
ATOM 1523 C C . LEU A 1 193 ? 15.552 -13.021 -33.732 1.00 54.38 193 LEU A C 1
ATOM 1525 O O . LEU A 1 193 ? 16.224 -12.262 -33.039 1.00 54.38 193 LEU A O 1
ATOM 1529 N N . GLY A 1 194 ? 16.006 -13.571 -34.859 1.00 36.62 194 GLY A N 1
ATOM 1530 C CA . GLY A 1 194 ? 17.297 -13.229 -35.445 1.00 36.62 194 GLY A CA 1
ATOM 1531 C C . GLY A 1 194 ? 17.384 -11.726 -35.702 1.00 36.62 194 GLY A C 1
ATOM 1532 O O . GLY A 1 194 ? 16.508 -11.158 -36.353 1.00 36.62 194 GLY A O 1
ATOM 1533 N N . GLY A 1 195 ? 18.436 -11.097 -35.171 1.00 35.12 195 GLY A N 1
ATOM 1534 C CA . GLY A 1 195 ? 18.729 -9.669 -35.301 1.00 35.12 195 GLY A CA 1
ATOM 1535 C C . GLY A 1 195 ? 19.068 -9.269 -36.736 1.00 35.12 195 GLY A C 1
ATOM 1536 O O . GLY A 1 195 ? 20.236 -9.133 -37.088 1.00 35.12 195 GLY A O 1
ATOM 1537 N N . GLY A 1 196 ? 18.040 -9.096 -37.568 1.00 30.83 196 GLY A N 1
ATOM 1538 C CA . GLY A 1 196 ? 18.206 -8.832 -38.994 1.00 30.83 196 GLY A CA 1
ATOM 1539 C C . GLY A 1 196 ? 16.930 -8.399 -39.716 1.00 30.83 196 GLY A C 1
ATOM 1540 O O . GLY A 1 196 ? 16.560 -9.012 -40.707 1.00 30.83 196 GLY A O 1
ATOM 1541 N N . SER A 1 197 ? 16.266 -7.344 -39.245 1.00 35.34 197 SER A N 1
ATOM 1542 C CA . SER A 1 197 ? 15.409 -6.467 -40.064 1.00 35.34 197 SER A CA 1
ATOM 1543 C C . SER A 1 197 ? 15.153 -5.198 -39.255 1.00 35.34 197 SER A C 1
ATOM 1545 O O . SER A 1 197 ? 14.696 -5.323 -38.124 1.00 35.34 197 SER A O 1
ATOM 1547 N N . GLY A 1 198 ? 15.509 -4.020 -39.781 1.00 42.88 198 GLY A N 1
ATOM 1548 C CA . GLY A 1 198 ? 15.564 -2.749 -39.044 1.00 42.88 198 GLY A CA 1
ATOM 1549 C C . GLY A 1 198 ? 14.426 -2.572 -38.042 1.00 42.88 198 GLY A C 1
ATOM 1550 O O . GLY A 1 198 ? 13.272 -2.461 -38.442 1.00 42.88 198 GLY A O 1
ATOM 1551 N N . GLU A 1 199 ? 14.763 -2.589 -36.751 1.00 47.28 199 GLU A N 1
ATOM 1552 C CA . GLU A 1 199 ? 13.805 -2.387 -35.670 1.00 47.28 199 GLU A CA 1
ATOM 1553 C C . GLU A 1 199 ? 13.096 -1.053 -35.913 1.00 47.28 199 GLU A C 1
ATOM 1555 O O . GLU A 1 199 ? 13.709 0.016 -35.813 1.00 47.28 199 GLU A O 1
ATOM 1560 N N . GLU A 1 200 ? 11.813 -1.103 -36.273 1.00 57.19 200 GLU A N 1
ATOM 1561 C CA . GLU A 1 200 ? 10.935 0.053 -36.159 1.00 57.19 200 GLU A CA 1
ATOM 1562 C C . GLU A 1 200 ? 10.958 0.455 -34.686 1.00 57.19 200 GLU A C 1
ATOM 1564 O O . GLU A 1 200 ? 10.261 -0.126 -33.855 1.00 57.19 200 GLU A O 1
ATOM 1569 N N . ARG A 1 201 ? 11.844 1.401 -34.348 1.00 65.69 201 ARG A N 1
ATOM 1570 C CA . ARG A 1 201 ? 11.958 1.949 -32.998 1.00 65.69 201 ARG A CA 1
ATOM 1571 C C . ARG A 1 201 ? 10.567 2.354 -32.559 1.00 65.69 201 ARG A C 1
ATOM 1573 O O . ARG A 1 201 ? 9.933 3.188 -33.221 1.00 65.69 201 ARG A O 1
ATOM 1580 N N . THR A 1 202 ? 10.114 1.762 -31.462 1.00 82.38 202 THR A N 1
ATOM 1581 C CA . THR A 1 202 ? 8.801 2.068 -30.911 1.00 82.38 202 THR A CA 1
ATOM 1582 C C . THR A 1 202 ? 8.742 3.561 -30.582 1.00 82.38 202 THR A C 1
ATOM 1584 O O . THR A 1 202 ? 9.771 4.211 -30.372 1.00 82.38 202 THR A O 1
ATOM 1587 N N . GLU A 1 203 ? 7.552 4.161 -30.564 1.00 84.56 203 GLU A N 1
ATOM 1588 C CA . GLU A 1 203 ? 7.417 5.584 -30.205 1.00 84.56 203 GLU A CA 1
ATOM 1589 C C . GLU A 1 203 ? 8.038 5.883 -28.834 1.00 84.56 203 GLU A C 1
ATOM 1591 O O . GLU A 1 203 ? 8.697 6.906 -28.645 1.00 84.56 203 GLU A O 1
ATOM 1596 N N . THR A 1 204 ? 7.937 4.926 -27.911 1.00 85.81 204 THR A N 1
ATOM 1597 C CA . THR A 1 204 ? 8.588 4.969 -26.603 1.00 85.81 204 THR A CA 1
ATOM 1598 C C . THR A 1 204 ? 10.110 5.075 -26.714 1.00 85.81 204 THR A C 1
ATOM 1600 O O . THR A 1 204 ? 10.698 5.934 -26.056 1.00 85.81 204 THR A O 1
ATOM 1603 N N . ASP A 1 205 ? 10.752 4.295 -27.591 1.00 90.81 205 ASP A N 1
ATOM 1604 C CA . ASP A 1 205 ? 12.202 4.376 -27.816 1.00 90.81 205 ASP A CA 1
ATOM 1605 C C . ASP A 1 205 ? 12.607 5.750 -28.355 1.00 90.81 205 ASP A C 1
ATOM 1607 O O . ASP A 1 205 ? 13.619 6.317 -27.938 1.00 90.81 205 ASP A O 1
ATOM 1611 N N . LYS A 1 206 ? 11.796 6.332 -29.250 1.00 92.75 206 LYS A N 1
ATOM 1612 C CA . LYS A 1 206 ? 12.029 7.691 -29.762 1.00 92.75 206 LYS A CA 1
ATOM 1613 C C . LYS A 1 206 ? 11.976 8.714 -28.626 1.00 92.75 206 LYS A C 1
ATOM 1615 O O . LYS A 1 206 ? 12.863 9.561 -28.539 1.00 92.75 206 LYS A O 1
ATOM 1620 N N . HIS A 1 207 ? 10.991 8.622 -27.730 1.00 92.62 207 HIS A N 1
ATOM 1621 C CA . HIS A 1 207 ? 10.867 9.531 -26.583 1.00 92.62 207 HIS A CA 1
ATOM 1622 C C . HIS A 1 207 ? 12.034 9.377 -25.602 1.00 92.62 207 HIS A C 1
ATOM 1624 O O . HIS A 1 207 ? 12.590 10.381 -25.154 1.00 92.62 207 HIS A O 1
ATOM 1630 N N . MET A 1 208 ? 12.453 8.140 -25.320 1.00 93.75 208 MET A N 1
ATOM 1631 C CA . MET A 1 208 ? 13.611 7.852 -24.470 1.00 93.75 208 MET A CA 1
ATOM 1632 C C . MET A 1 208 ? 14.907 8.426 -25.052 1.00 93.75 208 MET A C 1
ATOM 1634 O O . MET A 1 208 ? 15.677 9.049 -24.324 1.00 93.75 208 MET A O 1
ATOM 1638 N N . ILE A 1 209 ? 15.144 8.263 -26.359 1.00 94.44 209 ILE A N 1
ATOM 1639 C CA . ILE A 1 209 ? 16.330 8.808 -27.041 1.00 94.44 209 ILE A CA 1
ATOM 1640 C C . ILE A 1 209 ? 16.336 10.338 -26.971 1.00 94.44 209 ILE A C 1
ATOM 1642 O O . ILE A 1 209 ? 17.357 10.926 -26.615 1.00 94.44 209 ILE A O 1
ATOM 1646 N N . THR A 1 210 ? 15.207 10.984 -27.272 1.00 95.88 210 THR A N 1
ATOM 1647 C CA . THR A 1 210 ? 15.076 12.447 -27.203 1.00 95.88 210 THR A CA 1
ATOM 1648 C C . THR A 1 210 ? 15.358 12.960 -25.795 1.00 95.88 210 THR A C 1
ATOM 1650 O O . THR A 1 210 ? 16.196 13.844 -25.625 1.00 95.88 210 THR A O 1
ATOM 1653 N N . MET A 1 211 ? 14.736 12.359 -24.776 1.00 96.62 211 MET A N 1
ATOM 1654 C CA . MET A 1 211 ? 14.951 12.737 -23.379 1.00 96.62 211 MET A CA 1
ATOM 1655 C C . MET A 1 211 ? 16.405 12.531 -22.943 1.00 96.62 211 MET A C 1
ATOM 1657 O O . MET A 1 211 ? 16.986 13.392 -22.285 1.00 96.62 211 MET A O 1
ATOM 1661 N N . PHE A 1 212 ? 17.029 11.423 -23.340 1.00 94.94 212 PHE A N 1
ATOM 1662 C CA . PHE A 1 212 ? 18.427 11.161 -23.011 1.00 94.94 212 PHE A CA 1
ATOM 1663 C C . PHE A 1 212 ? 19.379 12.165 -23.678 1.00 94.94 212 PHE A C 1
ATOM 1665 O O . PHE A 1 212 ? 20.337 12.613 -23.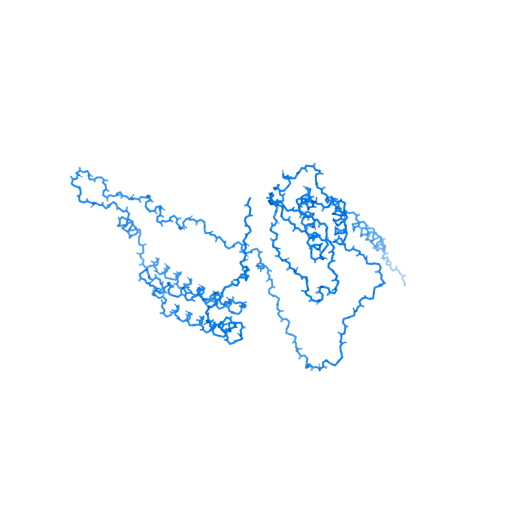050 1.00 94.94 212 PHE A O 1
ATOM 1672 N N . ASN A 1 213 ? 19.109 12.571 -24.922 1.00 95.44 213 ASN A N 1
ATOM 1673 C CA . ASN A 1 213 ? 19.885 13.610 -25.602 1.00 95.44 213 ASN A CA 1
ATOM 1674 C C . ASN A 1 213 ? 19.751 14.972 -24.906 1.00 95.44 213 ASN A C 1
ATOM 1676 O O . ASN A 1 213 ? 20.753 15.662 -24.729 1.00 95.44 213 ASN A O 1
ATOM 1680 N N . ILE A 1 214 ? 18.547 15.323 -24.449 1.00 95.50 214 ILE A N 1
ATOM 1681 C CA . ILE A 1 214 ? 18.306 16.528 -23.644 1.00 95.50 214 ILE A CA 1
ATOM 1682 C C . ILE A 1 214 ? 19.129 16.485 -22.350 1.00 95.50 214 ILE A C 1
ATOM 1684 O O . ILE A 1 214 ? 19.812 17.456 -22.040 1.00 95.50 214 ILE A O 1
ATOM 1688 N N . LEU A 1 215 ? 19.124 15.361 -21.626 1.00 95.56 215 LEU A N 1
ATOM 1689 C CA . LEU A 1 215 ? 19.905 15.192 -20.391 1.00 95.56 215 LEU A CA 1
ATOM 1690 C C . LEU A 1 215 ? 21.422 15.215 -20.629 1.00 95.56 215 LEU A C 1
ATOM 1692 O O . LEU A 1 215 ? 22.181 15.653 -19.770 1.00 95.56 215 LEU A O 1
ATOM 1696 N N . ARG A 1 216 ? 21.892 14.761 -21.796 1.00 92.81 216 ARG A N 1
ATOM 1697 C CA . ARG A 1 216 ? 23.312 14.861 -22.171 1.00 92.81 216 ARG A CA 1
ATOM 1698 C C . ARG A 1 216 ? 23.767 16.304 -22.359 1.00 92.81 216 ARG A C 1
ATOM 1700 O O . ARG A 1 216 ? 24.897 16.623 -21.999 1.00 92.81 216 ARG A O 1
ATOM 1707 N N . ILE A 1 217 ? 22.905 17.146 -22.927 1.00 94.19 217 ILE A N 1
ATOM 1708 C CA . ILE A 1 217 ? 23.170 18.577 -23.116 1.00 94.19 217 ILE A CA 1
ATOM 1709 C C . ILE A 1 217 ? 23.038 19.301 -21.770 1.00 94.19 217 ILE A C 1
ATOM 1711 O O . ILE A 1 217 ? 23.942 20.023 -21.354 1.00 94.19 217 ILE A O 1
ATOM 1715 N N . ASN A 1 218 ? 21.946 19.041 -21.052 1.00 89.75 218 ASN A N 1
ATOM 1716 C CA . ASN A 1 218 ? 21.614 19.668 -19.781 1.00 89.75 218 ASN A CA 1
ATOM 1717 C C . ASN A 1 218 ? 21.928 18.714 -18.624 1.00 89.75 218 ASN A C 1
ATOM 1719 O O . ASN A 1 218 ? 21.085 17.920 -18.211 1.00 89.75 218 ASN A O 1
ATOM 1723 N N . LYS A 1 219 ? 23.153 18.803 -18.089 1.00 88.06 219 LYS A N 1
ATOM 1724 C CA . LYS A 1 219 ? 23.676 17.877 -17.063 1.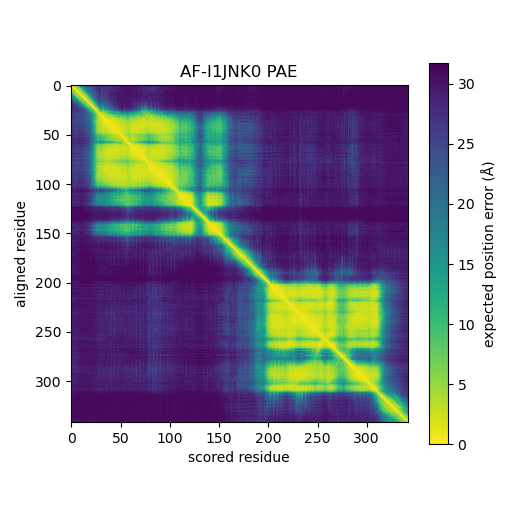00 88.06 219 LYS A CA 1
ATOM 1725 C C . LYS A 1 219 ? 22.793 17.747 -15.815 1.00 88.06 219 LYS A C 1
ATOM 1727 O O . LYS A 1 219 ? 22.772 16.679 -15.212 1.00 88.06 219 LYS A O 1
ATOM 1732 N N . PHE A 1 220 ? 22.102 18.819 -15.429 1.00 92.00 220 PHE A N 1
ATOM 1733 C CA . PHE A 1 220 ? 21.200 18.851 -14.279 1.00 92.00 220 PHE A CA 1
ATOM 1734 C C . PHE A 1 220 ? 19.949 19.644 -14.634 1.00 92.00 220 PHE A C 1
ATOM 1736 O O . PHE A 1 220 ? 20.036 20.825 -14.969 1.00 92.00 220 PHE A O 1
ATOM 1743 N N . VAL A 1 221 ? 18.789 18.998 -14.547 1.00 94.31 221 VAL A N 1
ATOM 1744 C CA . VAL A 1 221 ? 17.493 19.615 -14.853 1.00 94.31 221 VAL A CA 1
ATOM 1745 C C . VAL A 1 221 ? 16.522 19.336 -13.718 1.00 94.31 221 VAL A C 1
ATOM 1747 O O . VAL A 1 221 ? 16.506 18.234 -13.177 1.00 94.31 221 VAL A O 1
ATOM 1750 N N . LYS A 1 222 ? 15.669 20.304 -13.376 1.00 95.00 222 LYS A N 1
ATOM 1751 C CA . LYS A 1 222 ? 14.496 20.035 -12.538 1.00 95.00 222 LYS A CA 1
ATOM 1752 C C . LYS A 1 222 ? 13.570 19.020 -13.208 1.00 95.00 222 LYS A C 1
ATOM 1754 O O . LYS A 1 222 ? 13.305 19.104 -14.406 1.00 95.00 222 LYS A O 1
ATOM 1759 N N . LEU A 1 223 ? 13.025 18.098 -12.422 1.00 95.25 223 LEU A N 1
ATOM 1760 C CA . LEU A 1 223 ? 12.092 17.084 -12.906 1.00 95.25 223 LEU A CA 1
ATOM 1761 C C . LEU A 1 223 ? 10.907 17.710 -13.650 1.00 95.25 223 LEU A C 1
ATOM 1763 O O . LEU A 1 223 ? 10.567 17.253 -14.736 1.00 95.25 223 LEU A O 1
ATOM 1767 N N . GLU A 1 224 ? 10.327 18.768 -13.082 1.00 94.81 224 GLU A N 1
ATOM 1768 C CA . GLU A 1 224 ? 9.172 19.490 -13.627 1.00 94.81 224 GLU A CA 1
ATOM 1769 C C . GLU A 1 224 ? 9.453 19.993 -15.049 1.00 94.81 224 GLU A C 1
ATOM 1771 O O . GLU A 1 224 ? 8.713 19.667 -15.971 1.00 94.81 224 GLU A O 1
ATOM 1776 N N . ASN A 1 225 ? 10.576 20.684 -15.257 1.00 96.00 225 ASN A N 1
ATOM 1777 C CA . ASN A 1 225 ? 11.003 21.200 -16.561 1.00 96.00 225 ASN A CA 1
ATOM 1778 C C . ASN A 1 225 ? 11.281 20.089 -17.584 1.00 96.00 225 ASN A C 1
ATOM 1780 O O . ASN A 1 225 ? 11.104 20.286 -18.786 1.00 96.00 225 ASN A O 1
ATOM 1784 N N . LEU A 1 226 ? 11.732 18.918 -17.125 1.00 96.69 226 LEU A N 1
ATOM 1785 C CA . LEU A 1 226 ? 12.019 17.792 -18.008 1.00 96.69 226 LEU A CA 1
ATOM 1786 C C . LEU A 1 226 ? 10.742 17.097 -18.488 1.00 96.69 226 LEU A C 1
ATOM 1788 O O . LEU A 1 226 ? 10.651 16.740 -19.659 1.00 96.69 226 LEU A O 1
ATOM 1792 N N . ILE A 1 227 ? 9.779 16.853 -17.597 1.00 96.25 227 ILE A N 1
ATOM 1793 C CA . ILE A 1 227 ? 8.605 16.035 -17.931 1.00 96.25 227 ILE A CA 1
ATOM 1794 C C . ILE A 1 227 ? 7.428 16.861 -18.438 1.00 96.25 227 ILE A C 1
ATOM 1796 O O . ILE A 1 227 ? 6.638 16.340 -19.228 1.00 96.25 227 ILE A O 1
ATOM 1800 N N . LEU A 1 228 ? 7.289 18.116 -18.000 1.00 97.19 228 LEU A N 1
ATOM 1801 C CA . LEU A 1 228 ? 6.106 18.919 -18.271 1.00 97.19 228 LEU A CA 1
ATOM 1802 C C . LEU A 1 228 ? 5.915 19.142 -19.771 1.00 97.19 228 LEU A C 1
ATOM 1804 O O . LEU A 1 228 ? 6.797 19.611 -20.482 1.00 97.19 228 LEU A O 1
ATOM 1808 N N . ASN A 1 229 ? 4.701 18.868 -20.227 1.00 96.31 229 ASN A N 1
ATOM 1809 C CA . ASN A 1 229 ? 4.167 19.395 -21.466 1.00 96.31 229 ASN A CA 1
ATOM 1810 C C . ASN A 1 229 ? 2.922 20.213 -21.131 1.00 96.31 229 ASN A C 1
ATOM 1812 O O . ASN A 1 229 ? 1.876 19.664 -20.777 1.00 96.31 229 ASN A O 1
ATOM 1816 N N . ARG A 1 230 ? 3.040 21.537 -21.242 1.00 95.44 230 ARG A N 1
ATOM 1817 C CA . ARG A 1 230 ? 1.999 22.488 -20.831 1.00 95.44 230 ARG A CA 1
ATOM 1818 C C . ARG A 1 230 ? 0.714 22.399 -21.654 1.00 95.44 230 ARG A C 1
ATOM 1820 O O . ARG A 1 230 ? -0.348 22.792 -21.186 1.00 95.44 230 ARG A O 1
ATOM 1827 N N . ASN A 1 231 ? 0.805 21.840 -22.857 1.00 93.81 231 ASN A N 1
ATOM 1828 C CA . ASN A 1 231 ? -0.319 21.718 -23.780 1.00 93.81 231 ASN A CA 1
ATOM 1829 C C . ASN A 1 231 ? -0.989 20.338 -23.706 1.00 93.81 231 ASN A C 1
ATOM 1831 O O . ASN A 1 231 ? -2.068 20.153 -24.263 1.00 93.81 231 ASN A O 1
ATOM 1835 N N . SER A 1 232 ? -0.361 19.349 -23.058 1.00 94.75 232 SER A N 1
ATOM 1836 C CA . SER A 1 232 ? -0.886 17.987 -23.003 1.00 94.75 232 SER A CA 1
ATOM 1837 C C . SER A 1 232 ? -0.467 17.245 -21.737 1.00 94.75 232 SER A C 1
ATOM 1839 O O . SER A 1 232 ? 0.688 16.845 -21.553 1.00 94.75 232 SER A O 1
ATOM 1841 N N . PHE A 1 233 ? -1.461 16.969 -20.892 1.00 95.62 233 PHE A N 1
ATOM 1842 C CA . PHE A 1 233 ? -1.315 16.073 -19.749 1.00 95.62 233 PHE A CA 1
ATOM 1843 C C . PHE A 1 233 ? -0.828 14.680 -20.178 1.00 95.62 233 PHE A C 1
ATOM 1845 O O . PHE A 1 233 ? 0.104 14.146 -19.582 1.00 95.62 233 PHE A O 1
ATOM 1852 N N . ALA A 1 234 ? -1.394 14.123 -21.256 1.00 95.44 234 ALA A N 1
ATOM 1853 C CA . ALA A 1 234 ? -1.017 12.803 -21.761 1.00 95.44 234 ALA A CA 1
ATOM 1854 C C . ALA A 1 234 ? 0.468 12.742 -22.149 1.00 95.44 234 ALA A C 1
ATOM 1856 O O . ALA A 1 234 ? 1.176 11.826 -21.738 1.00 95.44 234 ALA A O 1
ATOM 1857 N N . GLN A 1 235 ? 0.978 13.766 -22.841 1.00 95.44 235 GLN A N 1
ATOM 1858 C CA . GLN A 1 235 ? 2.398 13.816 -23.195 1.00 95.44 235 GLN A CA 1
ATOM 1859 C C . GLN A 1 235 ? 3.305 14.016 -21.977 1.00 95.44 235 GLN A C 1
ATOM 1861 O O . GLN A 1 235 ? 4.421 13.505 -21.976 1.00 95.44 235 GLN A O 1
ATOM 1866 N N . THR A 1 236 ? 2.833 14.700 -20.928 1.00 96.81 236 THR A N 1
ATOM 1867 C CA . THR A 1 236 ? 3.564 14.794 -19.651 1.00 96.81 236 THR A CA 1
ATOM 1868 C C . THR A 1 236 ? 3.708 13.416 -19.002 1.00 96.81 236 THR A C 1
ATOM 1870 O O . THR A 1 236 ? 4.794 13.039 -18.565 1.00 96.81 236 THR A O 1
ATOM 1873 N N . VAL A 1 237 ? 2.630 12.628 -18.996 1.00 95.19 237 VAL A N 1
ATOM 1874 C CA . VAL A 1 237 ? 2.636 11.246 -18.496 1.00 95.19 237 VAL A CA 1
ATOM 1875 C C . VAL A 1 237 ? 3.553 10.356 -19.344 1.00 95.19 237 VAL A C 1
ATOM 1877 O O . VAL A 1 237 ? 4.344 9.591 -18.799 1.00 95.19 237 VAL A O 1
ATOM 1880 N N . GLU A 1 238 ? 3.528 10.486 -20.670 1.00 94.94 238 GLU A N 1
ATOM 1881 C CA . GLU A 1 238 ? 4.460 9.780 -21.561 1.00 94.94 238 GLU A CA 1
ATOM 1882 C C . GLU A 1 238 ? 5.926 10.161 -21.308 1.00 94.94 238 GLU A C 1
ATOM 1884 O O . GLU A 1 238 ? 6.796 9.291 -21.319 1.00 94.94 238 GLU A O 1
ATOM 1889 N N . ASN A 1 239 ? 6.215 11.443 -21.056 1.00 96.31 239 ASN A N 1
ATOM 1890 C CA . ASN A 1 239 ? 7.560 11.901 -20.707 1.00 96.31 239 ASN A CA 1
ATOM 1891 C C . ASN A 1 239 ? 8.009 11.287 -19.374 1.00 96.31 239 ASN A C 1
ATOM 1893 O O . ASN A 1 239 ? 9.140 10.817 -19.260 1.00 96.31 239 ASN A O 1
ATOM 1897 N N . LEU A 1 240 ? 7.114 11.217 -18.385 1.00 95.25 240 LEU A N 1
ATOM 1898 C CA . LEU A 1 240 ? 7.382 10.542 -17.118 1.00 95.25 240 LEU A CA 1
ATOM 1899 C C . LEU A 1 240 ? 7.679 9.044 -17.319 1.00 95.25 240 LEU A C 1
ATOM 1901 O O . LEU A 1 240 ? 8.615 8.519 -16.715 1.00 95.25 240 LEU A O 1
ATOM 1905 N N . PHE A 1 241 ? 6.950 8.360 -18.206 1.00 94.19 241 PHE A N 1
ATOM 1906 C CA . PHE A 1 241 ? 7.253 6.970 -18.563 1.00 94.19 241 PHE A CA 1
ATOM 1907 C C . PHE A 1 241 ? 8.616 6.831 -19.249 1.00 94.19 241 PHE A C 1
ATOM 1909 O O . PHE A 1 241 ? 9.393 5.953 -18.872 1.00 94.19 241 PHE A O 1
ATOM 1916 N N . ALA A 1 242 ? 8.953 7.712 -20.194 1.00 95.06 242 ALA A N 1
ATOM 1917 C CA . ALA A 1 242 ? 10.271 7.721 -20.827 1.00 95.06 242 ALA A CA 1
ATOM 1918 C C . ALA A 1 242 ? 11.396 7.891 -19.789 1.00 95.06 242 ALA A C 1
ATOM 1920 O O . ALA A 1 242 ? 12.374 7.139 -19.813 1.00 95.06 242 ALA A O 1
ATOM 1921 N N . LEU A 1 243 ? 11.222 8.803 -18.825 1.00 95.31 243 LEU A N 1
ATOM 1922 C CA . LEU A 1 243 ? 12.158 8.982 -17.715 1.00 95.31 243 LEU A CA 1
ATOM 1923 C C . LEU A 1 243 ? 12.275 7.713 -16.864 1.00 95.31 243 LEU A C 1
ATOM 1925 O O . LEU A 1 243 ? 13.384 7.304 -16.523 1.00 95.31 243 LEU A O 1
ATOM 1929 N N . SER A 1 244 ? 11.152 7.063 -16.552 1.00 93.44 244 SER A N 1
ATOM 1930 C CA . SER A 1 244 ? 11.143 5.842 -15.740 1.00 93.44 244 SER A CA 1
ATOM 1931 C C . SER A 1 244 ? 11.963 4.713 -16.373 1.00 93.44 244 SER A C 1
ATOM 1933 O O . SER A 1 244 ? 12.693 4.016 -15.667 1.00 93.44 244 SER A O 1
ATOM 1935 N N . PHE A 1 245 ? 11.923 4.573 -17.702 1.00 92.94 245 PHE A N 1
ATOM 1936 C CA . PHE A 1 245 ? 12.743 3.595 -18.412 1.00 92.94 245 PHE A CA 1
ATOM 1937 C C . PHE A 1 245 ? 14.225 3.968 -18.390 1.00 92.94 245 PHE A C 1
ATOM 1939 O O . PHE A 1 245 ? 15.058 3.097 -18.159 1.00 92.94 245 PHE A O 1
ATOM 1946 N N . LEU A 1 246 ? 14.570 5.252 -18.535 1.00 93.75 246 LEU A N 1
ATOM 1947 C CA . LEU A 1 246 ? 15.961 5.699 -18.411 1.00 93.75 246 LEU A CA 1
ATOM 1948 C C . LEU A 1 246 ? 16.531 5.439 -17.011 1.00 93.75 246 LEU A C 1
ATOM 1950 O O . LEU A 1 246 ? 17.683 5.023 -16.898 1.00 93.75 246 LEU A O 1
ATOM 1954 N N . VAL A 1 247 ? 15.742 5.648 -15.956 1.00 92.19 247 VAL A N 1
ATOM 1955 C CA . VAL A 1 247 ? 16.155 5.351 -14.574 1.00 92.19 247 VAL A CA 1
ATOM 1956 C C . VAL A 1 247 ? 16.303 3.846 -14.360 1.00 92.19 247 VAL A C 1
ATOM 1958 O O . VAL A 1 247 ? 17.327 3.404 -13.841 1.00 92.19 247 VAL A O 1
ATOM 1961 N N . ARG A 1 248 ? 15.332 3.045 -14.819 1.00 88.75 248 ARG A N 1
ATOM 1962 C CA . ARG A 1 248 ? 15.385 1.575 -14.752 1.00 88.75 248 ARG A CA 1
ATOM 1963 C C . ARG A 1 248 ? 16.626 1.015 -15.447 1.00 88.75 248 ARG A C 1
ATOM 1965 O O . ARG A 1 248 ? 17.270 0.116 -14.918 1.00 88.75 248 ARG A O 1
ATOM 1972 N N . ASP A 1 249 ? 16.972 1.561 -16.608 1.00 88.38 249 ASP A N 1
ATOM 1973 C CA . ASP A 1 249 ? 18.118 1.122 -17.406 1.00 88.38 249 ASP A CA 1
ATOM 1974 C C . ASP A 1 249 ? 19.456 1.700 -16.882 1.00 88.38 249 ASP A C 1
ATOM 1976 O O . ASP A 1 249 ? 20.506 1.509 -17.499 1.00 88.38 249 ASP A O 1
ATOM 1980 N N . GLY A 1 250 ? 19.438 2.440 -15.763 1.00 89.12 250 GLY A N 1
ATOM 1981 C CA . GLY A 1 250 ? 20.615 3.058 -15.146 1.00 89.12 250 GLY A CA 1
ATOM 1982 C C . GLY A 1 250 ? 21.212 4.221 -15.945 1.00 89.12 250 GLY A C 1
ATOM 1983 O O . GLY A 1 250 ? 22.346 4.621 -15.691 1.00 89.12 250 GLY A O 1
ATOM 1984 N N . ARG A 1 251 ? 20.470 4.757 -16.920 1.00 91.44 251 ARG A N 1
ATOM 1985 C CA . ARG A 1 251 ? 20.888 5.842 -17.82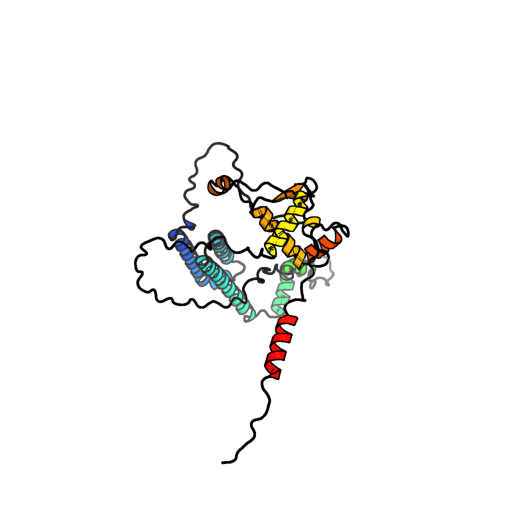4 1.00 91.44 251 ARG A CA 1
ATOM 1986 C C . ARG A 1 251 ? 20.553 7.238 -17.302 1.00 91.44 251 ARG A C 1
ATOM 1988 O O . ARG A 1 251 ? 21.098 8.225 -17.793 1.00 91.44 251 ARG A O 1
ATOM 1995 N N . ALA A 1 252 ? 19.662 7.337 -16.325 1.00 93.56 252 ALA A N 1
ATOM 1996 C CA . ALA A 1 252 ? 19.336 8.572 -15.628 1.00 93.56 252 ALA A CA 1
ATOM 1997 C C . ALA A 1 252 ? 19.275 8.326 -14.119 1.00 93.56 252 ALA A C 1
ATOM 1999 O O . ALA A 1 252 ? 19.019 7.212 -13.663 1.00 93.56 252 ALA A O 1
ATOM 2000 N N . GLU A 1 253 ? 19.507 9.375 -13.345 1.00 92.50 253 GLU A N 1
ATOM 2001 C CA . GLU A 1 253 ? 19.414 9.376 -11.891 1.00 92.50 253 GLU A CA 1
ATOM 2002 C C . GLU A 1 253 ? 18.549 10.555 -11.444 1.00 92.50 253 GLU A C 1
ATOM 2004 O O . GLU A 1 253 ? 18.604 11.627 -12.047 1.00 92.50 253 GLU A O 1
ATOM 2009 N N . ILE A 1 254 ? 17.748 10.343 -10.398 1.00 92.88 254 ILE A N 1
ATOM 2010 C CA . ILE A 1 254 ? 16.911 11.372 -9.777 1.00 92.88 254 ILE A CA 1
ATOM 2011 C C . ILE A 1 254 ? 17.429 11.589 -8.354 1.00 92.88 254 ILE A C 1
ATOM 2013 O O . ILE A 1 254 ? 17.452 10.648 -7.562 1.00 92.88 254 ILE A O 1
ATOM 2017 N N . LYS A 1 255 ? 17.832 12.819 -8.021 1.00 91.75 255 LYS A N 1
ATOM 2018 C CA . LYS A 1 255 ? 18.272 13.219 -6.674 1.00 91.75 255 LYS A CA 1
ATOM 2019 C C . LYS A 1 255 ? 17.444 14.381 -6.158 1.00 91.75 255 LYS A C 1
ATOM 2021 O O . LYS A 1 255 ? 17.040 15.244 -6.927 1.00 91.75 255 LYS A O 1
ATOM 2026 N N . VAL A 1 256 ? 17.230 14.429 -4.850 1.00 91.62 256 VAL A N 1
ATOM 2027 C CA . VAL A 1 256 ? 16.641 15.596 -4.185 1.00 91.62 256 VAL A CA 1
ATOM 2028 C C . VAL A 1 256 ? 17.785 16.516 -3.761 1.00 91.62 256 VAL A C 1
ATOM 2030 O O . VAL A 1 256 ? 18.725 16.052 -3.118 1.00 91.62 256 VAL A O 1
ATOM 2033 N N . ASN A 1 257 ? 17.744 17.791 -4.146 1.00 89.75 257 ASN A N 1
ATOM 2034 C CA . ASN A 1 257 ? 18.711 18.780 -3.661 1.00 89.75 257 ASN A CA 1
ATOM 2035 C C . ASN A 1 257 ? 18.337 19.293 -2.255 1.00 89.75 257 ASN A C 1
ATOM 2037 O O . ASN A 1 257 ? 17.247 19.030 -1.753 1.00 89.75 257 ASN A O 1
ATOM 2041 N N . GLU A 1 258 ? 19.216 20.080 -1.633 1.00 90.88 258 GLU A N 1
ATOM 2042 C CA . GLU A 1 258 ? 18.982 20.669 -0.301 1.00 90.88 258 GLU A CA 1
ATOM 2043 C C . GLU A 1 258 ? 17.733 21.570 -0.239 1.00 90.88 258 GLU A C 1
ATOM 2045 O O . GLU A 1 258 ? 17.098 21.684 0.805 1.00 90.88 258 GLU A O 1
ATOM 2050 N N . ALA A 1 259 ? 17.326 22.158 -1.370 1.00 88.94 259 ALA A N 1
ATOM 2051 C CA . ALA A 1 259 ? 16.109 22.964 -1.490 1.00 88.94 259 ALA A CA 1
ATOM 2052 C C . ALA A 1 259 ? 14.817 22.127 -1.642 1.00 88.94 259 ALA A C 1
ATOM 2054 O O . ALA A 1 259 ? 13.727 22.690 -1.754 1.00 88.94 259 ALA A O 1
ATOM 2055 N N . GLY A 1 260 ? 14.916 20.792 -1.668 1.00 87.31 260 GLY A N 1
ATOM 2056 C CA . GLY A 1 260 ? 13.784 19.873 -1.812 1.00 87.31 260 GLY A CA 1
ATOM 2057 C C . GLY A 1 260 ? 13.311 19.649 -3.252 1.00 87.31 260 GLY A C 1
ATOM 2058 O O . GLY A 1 260 ? 12.241 19.082 -3.463 1.00 87.31 260 GLY A O 1
ATOM 2059 N N . TRP A 1 261 ? 14.072 20.088 -4.253 1.00 89.06 261 TRP A N 1
ATOM 2060 C CA . TRP A 1 261 ? 13.748 19.935 -5.672 1.00 89.06 261 TRP A CA 1
ATOM 2061 C C . TRP A 1 261 ? 14.308 18.623 -6.217 1.00 89.06 261 TRP A C 1
ATOM 2063 O O . TRP A 1 261 ? 15.444 18.248 -5.923 1.00 89.06 261 TRP A O 1
ATOM 2073 N N . LEU A 1 262 ? 13.530 17.953 -7.067 1.00 92.25 262 LEU A N 1
ATOM 2074 C CA . LEU A 1 262 ? 13.966 16.753 -7.778 1.00 92.25 262 LEU A CA 1
ATOM 2075 C C . LEU A 1 262 ? 14.797 17.157 -8.999 1.00 92.25 262 LEU A C 1
ATOM 2077 O O . LEU A 1 262 ? 14.285 17.776 -9.930 1.00 92.25 262 LEU A O 1
ATOM 2081 N N . LEU A 1 263 ? 16.076 16.799 -8.991 1.00 94.06 263 LEU A N 1
ATOM 2082 C CA . LEU A 1 263 ? 17.016 16.994 -10.085 1.00 94.06 263 LEU A CA 1
ATOM 2083 C C . LEU A 1 263 ? 17.240 15.678 -10.823 1.00 94.06 263 LEU A C 1
ATOM 2085 O O . LEU A 1 263 ? 17.484 14.642 -10.207 1.00 94.06 263 LEU A O 1
ATOM 2089 N N . VAL A 1 264 ? 17.189 15.744 -12.147 1.00 95.75 26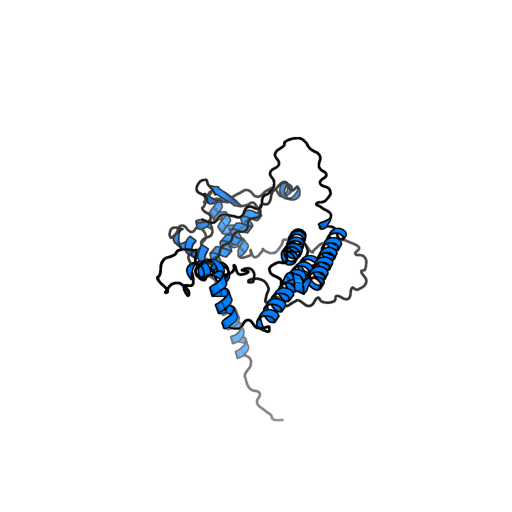4 VAL A N 1
ATOM 2090 C CA . VAL A 1 264 ? 17.466 14.638 -13.057 1.00 95.75 264 VAL A CA 1
ATOM 2091 C C . VAL A 1 264 ? 18.801 14.890 -13.748 1.00 95.75 264 VAL A C 1
ATOM 2093 O O . VAL A 1 264 ? 19.039 15.980 -14.275 1.00 95.75 264 VAL A O 1
ATOM 2096 N N . SER A 1 265 ? 19.660 13.875 -13.762 1.00 94.31 265 SER A N 1
ATOM 2097 C CA . SER A 1 265 ? 20.969 13.905 -14.421 1.00 94.31 265 SER A CA 1
ATOM 2098 C C . SER A 1 265 ? 21.233 12.607 -15.187 1.00 94.31 265 SER A C 1
ATOM 2100 O O . SER A 1 265 ? 20.740 11.548 -14.783 1.00 94.31 265 SER A O 1
ATOM 2102 N N . PRO A 1 266 ? 22.013 12.635 -16.282 1.00 94.88 266 PRO A N 1
ATOM 2103 C CA . PRO A 1 266 ? 22.415 11.417 -16.972 1.00 94.88 266 PRO A CA 1
ATOM 2104 C C . PRO A 1 266 ? 23.368 10.590 -16.098 1.00 94.88 266 PRO A C 1
ATOM 2106 O O . PRO A 1 266 ? 24.226 11.132 -15.400 1.00 94.88 266 PRO A O 1
ATOM 2109 N N . ARG A 1 267 ? 23.247 9.265 -16.172 1.00 90.75 267 ARG A N 1
ATOM 2110 C CA . ARG A 1 267 ? 24.106 8.299 -15.478 1.00 90.75 267 ARG A CA 1
ATOM 2111 C C . ARG A 1 267 ? 24.615 7.258 -16.472 1.00 90.75 267 ARG A C 1
ATOM 2113 O O . ARG A 1 267 ? 23.954 6.952 -17.462 1.00 90.75 267 ARG A O 1
ATOM 2120 N N . ASN A 1 268 ? 25.808 6.726 -16.229 1.00 86.88 268 ASN A N 1
ATOM 2121 C CA . ASN A 1 268 ? 26.300 5.592 -17.002 1.00 86.88 268 ASN A CA 1
ATOM 2122 C C . ASN A 1 268 ? 25.590 4.322 -16.534 1.00 86.88 268 ASN A C 1
ATOM 2124 O O . ASN A 1 268 ? 25.609 4.009 -15.342 1.00 86.88 268 ASN A O 1
ATOM 2128 N N . ALA A 1 269 ? 24.995 3.599 -17.483 1.00 84.00 269 ALA A N 1
ATOM 2129 C CA . ALA A 1 269 ? 24.356 2.324 -17.199 1.00 84.00 269 ALA A CA 1
ATOM 2130 C C . ALA A 1 269 ? 25.367 1.349 -16.566 1.00 84.00 269 ALA A C 1
ATOM 2132 O O . ALA A 1 269 ? 26.538 1.341 -16.966 1.00 84.00 269 ALA A O 1
ATOM 2133 N N . PRO A 1 270 ? 24.942 0.532 -15.588 1.00 82.31 270 PRO A N 1
ATOM 2134 C CA . PRO A 1 270 ? 25.813 -0.464 -14.982 1.00 82.31 270 PRO A CA 1
ATOM 2135 C C . PRO A 1 270 ? 26.297 -1.472 -16.030 1.00 82.31 270 PRO A C 1
ATOM 2137 O O . PRO A 1 270 ? 25.589 -1.786 -16.991 1.00 82.31 270 PRO A O 1
ATOM 2140 N N . ALA A 1 271 ? 27.508 -1.999 -15.840 1.00 80.25 271 ALA A N 1
ATOM 2141 C CA . ALA A 1 271 ? 28.021 -3.065 -16.691 1.00 80.25 271 ALA A CA 1
ATOM 2142 C C . ALA A 1 271 ? 27.103 -4.295 -16.599 1.00 80.25 271 ALA A C 1
ATOM 2144 O O . ALA A 1 271 ? 26.621 -4.632 -15.517 1.00 80.25 271 ALA A O 1
ATOM 2145 N N . ALA A 1 272 ? 26.895 -4.999 -17.717 1.00 77.75 272 ALA A N 1
ATOM 2146 C CA . ALA A 1 272 ? 26.027 -6.182 -17.761 1.00 77.75 272 ALA A CA 1
ATOM 2147 C C . ALA A 1 272 ? 26.416 -7.230 -16.701 1.00 77.75 272 ALA A C 1
ATOM 2149 O O . ALA A 1 272 ? 25.549 -7.830 -16.070 1.00 77.75 272 ALA A O 1
ATOM 2150 N N . ASN A 1 273 ? 27.719 -7.371 -16.443 1.00 76.25 273 ASN A N 1
ATOM 2151 C CA . ASN A 1 273 ? 28.254 -8.274 -15.427 1.00 76.25 273 ASN A CA 1
ATOM 2152 C C . ASN A 1 273 ? 27.776 -7.902 -14.015 1.00 76.25 273 ASN A C 1
ATOM 2154 O O . ASN A 1 273 ? 27.376 -8.794 -13.278 1.00 76.25 273 ASN A O 1
ATOM 2158 N N . SER A 1 274 ? 27.738 -6.606 -13.678 1.00 74.88 274 SER A N 1
ATOM 2159 C CA . SER A 1 274 ? 27.291 -6.104 -12.368 1.00 74.88 274 SER A CA 1
ATOM 2160 C C . SER A 1 274 ? 25.793 -6.313 -12.129 1.00 74.88 274 SER A C 1
ATOM 2162 O O . SER A 1 274 ? 25.350 -6.488 -10.997 1.00 74.88 274 SER A O 1
ATOM 2164 N N . VAL A 1 275 ? 24.987 -6.305 -13.196 1.00 75.31 275 VAL A N 1
ATOM 2165 C CA . VAL A 1 275 ? 23.549 -6.609 -13.105 1.00 75.31 275 VAL A CA 1
ATOM 2166 C C . VAL A 1 275 ? 23.333 -8.104 -12.849 1.00 75.31 275 VAL A C 1
ATOM 2168 O O . VAL A 1 275 ? 22.481 -8.473 -12.043 1.00 75.31 275 VAL A O 1
ATOM 2171 N N . VAL A 1 276 ? 24.122 -8.969 -13.497 1.00 75.56 276 VAL A N 1
ATOM 2172 C CA . VAL A 1 276 ? 24.045 -10.431 -13.322 1.00 75.56 276 VAL A CA 1
ATOM 2173 C C . VAL A 1 276 ? 24.573 -10.865 -11.952 1.00 75.56 276 VAL A C 1
ATOM 2175 O O . VAL A 1 276 ? 23.970 -11.740 -11.329 1.00 75.56 276 VAL A O 1
ATOM 2178 N N . SER A 1 277 ? 25.645 -10.240 -11.456 1.00 76.62 277 SER A N 1
ATOM 2179 C CA . SER A 1 277 ? 26.210 -10.505 -10.124 1.00 76.62 277 SER A CA 1
ATOM 2180 C C . SER A 1 277 ? 25.360 -9.970 -8.967 1.00 76.62 277 SER A C 1
ATOM 2182 O O . SER A 1 277 ? 25.640 -10.308 -7.824 1.00 76.62 277 SER A O 1
ATOM 2184 N N . ARG A 1 278 ? 24.286 -9.212 -9.252 1.00 75.38 278 ARG A N 1
ATOM 2185 C CA . ARG A 1 278 ? 23.424 -8.520 -8.270 1.00 75.38 278 ARG A CA 1
ATOM 2186 C C . ARG A 1 278 ? 24.128 -7.418 -7.467 1.00 75.38 278 ARG A C 1
ATOM 2188 O O . ARG A 1 278 ? 23.620 -7.018 -6.425 1.00 75.38 278 ARG A O 1
ATOM 2195 N N . ASP A 1 279 ? 25.212 -6.851 -7.993 1.00 75.12 279 ASP A N 1
ATOM 2196 C CA . ASP A 1 279 ? 25.909 -5.713 -7.368 1.00 75.12 279 ASP A CA 1
ATOM 2197 C C . ASP A 1 279 ? 25.165 -4.374 -7.561 1.00 75.12 279 ASP A C 1
ATOM 2199 O O . ASP A 1 279 ? 25.559 -3.338 -7.026 1.00 75.12 279 ASP A O 1
ATOM 2203 N N . VAL A 1 280 ? 24.090 -4.359 -8.358 1.00 73.75 280 VAL A N 1
ATOM 2204 C CA . VAL A 1 280 ? 23.274 -3.168 -8.629 1.00 73.75 280 VAL A CA 1
ATOM 2205 C C . VAL A 1 280 ? 22.024 -3.179 -7.753 1.00 73.75 280 VAL A C 1
ATOM 2207 O O . VAL A 1 280 ? 21.123 -3.994 -7.950 1.00 73.75 280 VAL A O 1
ATOM 2210 N N . ALA A 1 281 ? 21.934 -2.222 -6.830 1.00 77.12 281 ALA A N 1
ATOM 2211 C CA . ALA A 1 281 ? 20.722 -1.983 -6.057 1.00 77.12 281 ALA A CA 1
ATOM 2212 C C . ALA A 1 281 ? 19.650 -1.289 -6.917 1.00 77.12 281 ALA A C 1
ATOM 2214 O O . ALA A 1 281 ? 19.888 -0.223 -7.492 1.00 77.12 281 ALA A O 1
ATOM 2215 N N . PHE A 1 282 ? 18.455 -1.878 -6.979 1.00 76.69 282 PHE A N 1
ATOM 2216 C CA . PHE A 1 282 ? 17.279 -1.267 -7.595 1.00 76.69 282 PHE A CA 1
ATOM 2217 C C . PHE A 1 282 ? 16.411 -0.634 -6.509 1.00 76.69 282 PHE A C 1
ATOM 2219 O O . PHE A 1 282 ? 15.956 -1.319 -5.597 1.00 76.69 282 PHE A O 1
ATOM 2226 N N . SER A 1 283 ? 16.166 0.671 -6.618 1.00 76.75 283 SER A N 1
ATOM 2227 C CA . SER A 1 283 ? 15.211 1.374 -5.762 1.00 76.75 283 SER A CA 1
ATOM 2228 C C . SER A 1 283 ? 13.895 1.561 -6.508 1.00 76.75 283 SER A C 1
ATOM 2230 O O . SER A 1 283 ? 13.878 1.991 -7.665 1.00 76.75 283 SER A O 1
ATOM 2232 N N . HIS A 1 284 ? 12.790 1.226 -5.847 1.00 80.31 284 HIS A N 1
ATOM 2233 C CA . HIS A 1 284 ? 11.441 1.423 -6.357 1.00 80.31 284 HIS A CA 1
ATOM 2234 C C . HIS A 1 284 ? 10.780 2.572 -5.599 1.00 80.31 284 HIS A C 1
ATOM 2236 O O . HIS A 1 284 ? 10.798 2.606 -4.373 1.00 80.31 284 HIS A O 1
ATOM 2242 N N . PHE A 1 285 ? 10.150 3.493 -6.324 1.00 80.00 285 PHE A N 1
ATOM 2243 C CA . PHE A 1 285 ? 9.322 4.536 -5.730 1.00 80.00 285 PHE A CA 1
ATOM 2244 C C . PHE A 1 285 ? 8.018 4.677 -6.510 1.00 80.00 285 PHE A C 1
ATOM 2246 O O . PHE A 1 285 ? 7.962 4.438 -7.717 1.00 80.00 285 PHE A O 1
ATOM 2253 N N . VAL A 1 286 ? 6.957 5.066 -5.807 1.00 83.50 286 VAL A N 1
ATOM 2254 C CA . VAL A 1 286 ? 5.648 5.334 -6.406 1.00 83.50 286 VAL A CA 1
ATOM 2255 C C . VAL A 1 286 ? 5.512 6.837 -6.607 1.00 83.50 286 VAL A C 1
ATOM 2257 O O . VAL A 1 286 ? 5.507 7.600 -5.643 1.00 83.50 286 VAL A O 1
ATOM 2260 N N . PHE A 1 287 ? 5.387 7.266 -7.862 1.00 86.00 287 PHE A N 1
ATOM 2261 C CA . PHE A 1 287 ? 5.166 8.665 -8.217 1.00 86.00 287 PHE A CA 1
ATOM 2262 C C . PHE A 1 287 ? 3.680 8.902 -8.497 1.00 86.00 287 PHE A C 1
ATOM 2264 O O . PHE A 1 287 ? 3.169 8.514 -9.548 1.00 86.00 287 PHE A O 1
ATOM 2271 N N . ARG A 1 288 ? 2.965 9.512 -7.544 1.00 90.25 288 ARG A N 1
ATOM 2272 C CA . ARG A 1 288 ? 1.567 9.908 -7.747 1.00 90.25 288 ARG A CA 1
ATOM 2273 C C . ARG A 1 288 ? 1.531 11.221 -8.524 1.00 90.25 288 ARG A C 1
ATOM 2275 O O . ARG A 1 288 ? 2.064 12.215 -8.044 1.00 90.25 288 ARG A O 1
ATOM 2282 N N . PHE A 1 289 ? 0.884 11.206 -9.683 1.00 91.00 289 PHE A N 1
ATOM 2283 C CA . PHE A 1 289 ? 0.720 12.386 -10.521 1.00 91.00 289 PHE A CA 1
ATOM 2284 C C . PHE A 1 289 ? -0.638 12.354 -11.212 1.00 91.00 289 PHE A C 1
ATOM 2286 O O . PHE A 1 289 ? -0.886 11.502 -12.067 1.00 91.00 289 PHE A O 1
ATOM 2293 N N . ASP A 1 290 ? -1.527 13.252 -10.808 1.00 93.81 290 ASP A N 1
ATOM 2294 C CA . ASP A 1 290 ? -2.853 13.408 -11.391 1.00 93.81 290 ASP A CA 1
ATOM 2295 C C . ASP A 1 290 ? -2.989 14.710 -12.203 1.00 93.81 290 ASP A C 1
ATOM 2297 O O . ASP A 1 290 ? -2.045 15.478 -12.403 1.00 93.81 290 ASP A O 1
ATOM 2301 N N . PHE A 1 291 ? -4.188 14.952 -12.730 1.00 94.88 291 PHE A N 1
ATOM 2302 C CA . PHE A 1 291 ? -4.457 16.137 -13.541 1.00 94.88 291 PHE A CA 1
ATOM 2303 C C . PHE A 1 291 ? -4.387 17.454 -12.744 1.00 94.88 291 PHE A C 1
ATOM 2305 O O . PHE A 1 291 ? -4.083 18.503 -13.314 1.00 94.88 291 PHE A O 1
ATOM 2312 N N . ASN A 1 292 ? -4.656 17.425 -11.435 1.00 95.38 292 ASN A N 1
ATOM 2313 C CA . ASN A 1 292 ? -4.518 18.600 -10.575 1.00 95.38 292 ASN A CA 1
ATOM 2314 C C . ASN A 1 292 ? -3.040 18.889 -10.298 1.00 95.38 292 ASN A C 1
ATOM 2316 O O . ASN A 1 292 ? -2.633 20.049 -10.360 1.00 95.38 292 ASN A O 1
ATOM 2320 N N . ASP A 1 293 ? -2.234 17.848 -10.078 1.00 93.88 293 ASP A N 1
ATOM 2321 C CA . ASP A 1 293 ? -0.778 17.955 -9.958 1.00 93.88 293 ASP A CA 1
ATOM 2322 C C . ASP A 1 293 ? -0.177 18.565 -11.240 1.00 93.88 293 ASP A C 1
ATOM 2324 O O . ASP A 1 293 ? 0.651 19.475 -11.175 1.00 93.88 293 ASP A O 1
ATOM 2328 N N . TRP A 1 294 ? -0.660 18.148 -12.418 1.00 96.75 294 TRP A N 1
ATOM 2329 C CA . TRP A 1 294 ? -0.256 18.735 -13.699 1.00 96.75 294 TRP A CA 1
ATOM 2330 C C . TRP A 1 294 ? -0.609 20.219 -13.810 1.00 96.75 294 TRP A C 1
ATOM 2332 O O . TRP A 1 294 ? 0.253 21.013 -14.172 1.00 96.75 294 TRP A O 1
ATOM 2342 N N . LYS A 1 295 ? -1.830 20.629 -13.444 1.00 95.50 295 LYS A N 1
ATOM 2343 C CA . LYS A 1 295 ? -2.214 22.054 -13.433 1.00 95.50 295 LYS A CA 1
ATOM 2344 C C . LYS A 1 295 ? -1.320 22.894 -12.518 1.00 95.50 295 LYS A C 1
ATOM 2346 O O . LYS A 1 295 ? -0.935 23.996 -12.893 1.00 95.50 295 LYS A O 1
ATOM 2351 N N . LEU A 1 296 ? -0.978 22.379 -11.338 1.00 94.56 296 LEU A N 1
ATOM 2352 C CA . LEU A 1 296 ? -0.069 23.058 -10.411 1.00 94.56 296 LEU A CA 1
ATOM 2353 C C . LEU A 1 296 ? 1.344 23.184 -10.995 1.00 94.56 296 LEU A C 1
ATOM 2355 O O . LEU A 1 296 ? 1.967 24.238 -10.870 1.00 94.56 296 LEU A O 1
ATOM 2359 N N . MET A 1 297 ? 1.828 22.141 -11.671 1.00 94.62 297 MET A N 1
ATOM 2360 C CA . MET A 1 297 ? 3.121 22.147 -12.356 1.00 94.62 297 MET A CA 1
ATOM 2361 C C .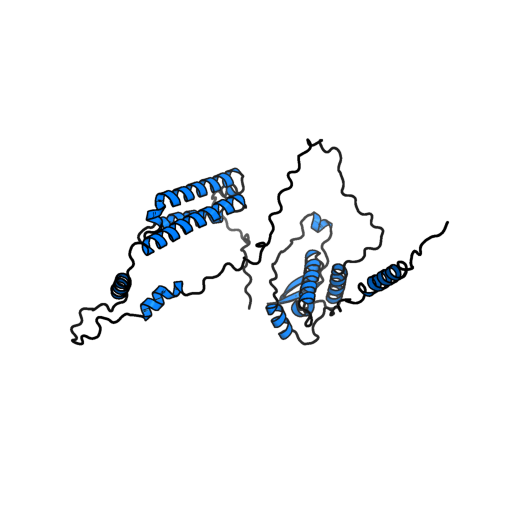 MET A 1 297 ? 3.145 23.158 -13.510 1.00 94.62 297 MET A C 1
ATOM 2363 O O . MET A 1 297 ? 4.094 23.928 -13.618 1.00 94.62 297 MET A O 1
ATOM 2367 N N . VAL A 1 298 ? 2.068 23.229 -14.302 1.00 94.94 298 VAL A N 1
ATOM 2368 C CA . VAL A 1 298 ? 1.873 24.232 -15.366 1.00 94.94 298 VAL A CA 1
ATOM 2369 C C . VAL A 1 298 ? 1.991 25.663 -14.832 1.00 94.94 298 VAL A C 1
ATOM 2371 O O . VAL A 1 298 ? 2.547 26.516 -15.515 1.00 94.94 298 VAL A O 1
ATOM 2374 N N . CYS A 1 299 ? 1.484 25.940 -13.628 1.00 93.56 299 CYS A N 1
ATOM 2375 C CA . CYS A 1 299 ? 1.579 27.269 -13.018 1.00 93.56 299 CYS A CA 1
ATOM 2376 C C . CYS A 1 299 ? 2.951 27.570 -12.396 1.00 93.56 299 CYS A C 1
ATOM 2378 O O . CYS A 1 299 ? 3.262 28.737 -12.173 1.00 93.56 299 CYS A O 1
ATOM 2380 N N . SER A 1 300 ? 3.734 26.539 -12.072 1.00 91.12 300 SER A N 1
ATOM 2381 C CA . SER A 1 300 ? 4.992 26.674 -11.325 1.00 91.12 300 SER A CA 1
ATOM 2382 C C . SER A 1 300 ? 6.220 26.775 -12.235 1.00 91.12 300 SER A C 1
ATOM 2384 O O . SER A 1 300 ? 7.209 27.397 -11.855 1.00 91.12 300 SER A O 1
ATOM 2386 N N . VAL A 1 301 ? 6.169 26.169 -13.424 1.00 92.81 301 VAL A N 1
ATOM 2387 C CA . VAL A 1 301 ? 7.247 26.211 -14.424 1.00 92.81 301 VAL A CA 1
ATOM 2388 C C . VAL A 1 301 ? 7.087 27.450 -15.308 1.00 92.81 301 VAL A C 1
ATOM 2390 O O . VAL A 1 301 ? 5.983 27.753 -15.766 1.00 92.81 301 VAL A O 1
ATOM 2393 N N . GLY A 1 302 ? 8.182 28.175 -15.557 1.00 92.00 302 GLY A N 1
ATOM 2394 C CA . GLY A 1 302 ? 8.162 29.348 -16.427 1.00 92.00 302 GLY A CA 1
ATOM 2395 C C . GLY A 1 302 ? 7.762 28.985 -17.860 1.00 92.00 302 GLY A C 1
ATOM 2396 O O . GLY A 1 302 ? 8.105 27.922 -18.377 1.00 92.00 302 GLY A O 1
ATOM 2397 N N . VAL A 1 303 ? 7.032 29.880 -18.528 1.00 91.12 303 VAL A N 1
ATOM 2398 C CA . VAL A 1 303 ? 6.615 29.670 -19.921 1.00 91.12 303 VAL A CA 1
ATOM 2399 C C . VAL A 1 303 ? 7.849 29.514 -20.814 1.00 91.12 303 VAL A C 1
ATOM 2401 O O . VAL A 1 303 ? 8.621 30.458 -20.959 1.00 91.12 303 VAL A O 1
ATOM 2404 N N . GLY A 1 304 ? 8.006 28.348 -21.449 1.00 90.56 304 GLY A N 1
ATOM 2405 C CA . GLY A 1 304 ? 9.130 28.054 -22.344 1.00 90.56 304 GLY A CA 1
ATOM 2406 C C . GLY A 1 304 ? 10.329 27.397 -21.659 1.00 90.56 304 GLY A C 1
ATOM 2407 O O . GLY A 1 304 ? 11.329 27.139 -22.321 1.00 90.56 304 GLY A O 1
ATOM 2408 N N . GLU A 1 305 ? 10.242 27.098 -20.362 1.00 93.81 305 GLU A N 1
ATOM 2409 C CA . GLU A 1 305 ? 11.276 26.339 -19.652 1.00 93.81 305 GLU A CA 1
ATOM 2410 C C . GLU A 1 305 ? 11.109 24.811 -19.783 1.00 93.81 305 GLU A C 1
ATOM 2412 O O . GLU A 1 305 ? 11.868 24.052 -19.172 1.00 93.81 305 GLU A O 1
ATOM 2417 N N . GLU A 1 306 ? 10.113 24.344 -20.546 1.00 94.12 306 GLU A N 1
ATOM 2418 C CA . GLU A 1 306 ? 9.887 22.925 -20.817 1.00 94.12 306 GLU A CA 1
ATOM 2419 C C . GLU A 1 306 ? 10.925 22.378 -21.806 1.00 94.12 306 GLU A C 1
ATOM 2421 O O . GLU A 1 306 ? 11.120 22.923 -22.891 1.00 94.12 306 GLU A O 1
ATOM 2426 N N . LEU A 1 307 ? 11.582 21.268 -21.460 1.00 94.94 307 LEU A N 1
ATOM 2427 C CA . LEU A 1 307 ? 12.647 20.712 -22.299 1.00 94.94 307 LEU A CA 1
ATOM 2428 C C . LEU A 1 307 ? 12.162 19.683 -23.317 1.00 94.94 307 LEU A C 1
ATOM 2430 O O . LEU A 1 307 ? 12.748 19.553 -24.392 1.00 94.94 307 LEU A O 1
ATOM 2434 N N . MET A 1 308 ? 11.135 18.906 -22.972 1.00 95.75 308 MET A N 1
ATOM 2435 C CA . MET A 1 308 ? 10.600 17.901 -23.885 1.00 95.75 308 MET A CA 1
ATOM 2436 C C . MET A 1 308 ? 9.715 18.568 -24.945 1.00 95.75 308 MET A C 1
ATOM 2438 O O . MET A 1 308 ? 8.798 19.311 -24.593 1.00 95.75 308 MET A O 1
ATOM 2442 N N . PRO A 1 309 ? 9.932 18.284 -26.242 1.00 94.19 309 PRO A N 1
ATOM 2443 C CA . PRO A 1 309 ? 9.161 18.908 -27.307 1.00 94.19 309 PRO A CA 1
ATOM 2444 C C . PRO A 1 309 ? 7.702 18.444 -27.288 1.00 94.19 309 PRO A C 1
ATOM 2446 O O . PRO A 1 309 ? 7.401 17.287 -26.965 1.00 94.19 309 PRO A O 1
ATOM 2449 N N . HIS A 1 310 ? 6.798 19.339 -27.692 1.00 94.19 310 HIS A N 1
ATOM 2450 C CA . HIS A 1 310 ? 5.417 18.963 -27.965 1.00 94.19 310 HIS A CA 1
ATOM 2451 C C . HIS A 1 310 ? 5.355 18.081 -29.213 1.00 94.19 310 HIS A C 1
ATOM 2453 O O . HIS A 1 310 ? 5.993 18.367 -30.225 1.00 94.19 310 HIS A O 1
ATOM 2459 N N . ARG A 1 311 ? 4.604 16.987 -29.121 1.00 91.62 311 ARG A N 1
ATOM 2460 C CA . ARG A 1 311 ? 4.404 16.033 -30.207 1.00 91.62 311 ARG A CA 1
ATOM 2461 C C . ARG A 1 311 ? 3.058 16.306 -30.848 1.00 91.62 311 ARG A C 1
ATOM 2463 O O . ARG A 1 311 ? 2.025 16.094 -30.214 1.00 91.62 311 ARG A O 1
ATOM 2470 N N . ASP A 1 312 ? 3.056 16.741 -32.097 1.00 82.56 312 ASP A N 1
ATOM 2471 C CA . ASP A 1 312 ? 1.813 16.800 -32.854 1.00 82.56 312 ASP A CA 1
ATOM 2472 C C . ASP A 1 312 ? 1.347 15.366 -33.099 1.00 82.56 312 ASP A C 1
ATOM 2474 O O . ASP A 1 312 ? 2.070 14.542 -33.664 1.00 82.56 312 ASP A O 1
ATOM 2478 N N . SER A 1 313 ? 0.148 15.033 -32.621 1.00 62.91 313 SER A N 1
ATOM 2479 C CA . SER A 1 313 ? -0.458 13.746 -32.953 1.00 62.91 313 SER A CA 1
ATOM 2480 C C . SER A 1 313 ? -0.628 13.708 -34.465 1.00 62.91 313 SER A C 1
ATOM 2482 O O . SER A 1 313 ? -1.383 14.513 -35.008 1.00 62.91 313 SER A O 1
ATOM 2484 N N . GLN A 1 314 ? 0.065 12.798 -35.154 1.00 46.88 314 GLN A N 1
ATOM 2485 C CA . GLN A 1 314 ? -0.169 12.548 -36.573 1.00 46.88 314 GLN A CA 1
ATOM 2486 C C . GLN A 1 314 ? -1.561 11.932 -36.764 1.00 46.88 314 GLN A C 1
ATOM 2488 O O . GLN A 1 314 ? -1.730 10.744 -37.008 1.00 46.88 314 GLN A O 1
ATOM 2493 N N . LEU A 1 315 ? -2.584 12.775 -36.698 1.00 39.09 315 LEU A N 1
ATOM 2494 C CA . LEU A 1 315 ? -3.930 12.533 -37.199 1.00 39.09 315 LEU A CA 1
ATOM 2495 C C . LEU A 1 315 ? -3.973 12.800 -38.715 1.00 39.09 315 LEU A C 1
ATOM 2497 O O . LEU A 1 315 ? -4.933 13.366 -39.212 1.00 39.09 315 LEU A O 1
ATOM 2501 N N . GLN A 1 316 ? -2.925 12.429 -39.462 1.00 32.38 316 GLN A N 1
ATOM 2502 C CA . GLN A 1 316 ? -2.835 12.581 -40.922 1.00 32.38 316 GLN A CA 1
ATOM 2503 C C . GLN A 1 316 ? -1.875 11.536 -41.524 1.00 32.38 316 GLN A C 1
ATOM 2505 O O . GLN A 1 316 ? -0.817 11.878 -42.034 1.00 32.38 316 GLN A O 1
ATOM 2510 N N . SER A 1 317 ? -2.203 10.242 -41.431 1.00 34.59 317 SER A N 1
ATOM 2511 C CA . SER A 1 317 ? -1.613 9.223 -42.334 1.00 34.59 317 SER A CA 1
ATOM 2512 C C . SER A 1 317 ? -2.351 7.876 -42.392 1.00 34.59 317 SER A C 1
ATOM 2514 O O . SER A 1 317 ? -1.998 7.036 -43.216 1.00 34.59 317 SER A O 1
ATOM 2516 N N . GLN A 1 318 ? -3.421 7.655 -41.612 1.00 37.84 318 GLN A N 1
ATOM 2517 C CA . GLN A 1 318 ? -4.240 6.429 -41.726 1.00 37.84 318 GLN A CA 1
ATOM 2518 C C . GLN A 1 318 ? -5.650 6.631 -42.308 1.00 37.84 318 GLN A C 1
ATOM 2520 O O . GLN A 1 318 ? -6.301 5.652 -42.677 1.00 37.84 318 GLN A O 1
ATOM 2525 N N . THR A 1 319 ? -6.102 7.874 -42.501 1.00 37.91 319 THR A N 1
ATOM 2526 C CA . THR A 1 319 ? -7.436 8.142 -43.072 1.00 37.91 319 THR A CA 1
ATOM 2527 C C . THR A 1 319 ? -7.430 8.249 -44.605 1.00 37.91 319 THR A C 1
ATOM 2529 O O . THR A 1 319 ? -8.419 7.887 -45.235 1.00 37.91 319 THR A O 1
ATOM 2532 N N . GLU A 1 320 ? 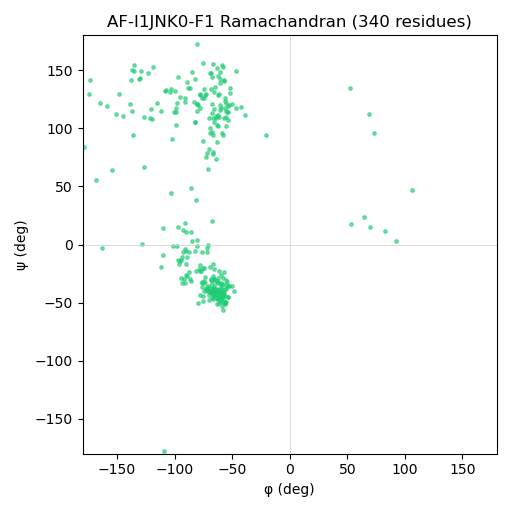-6.316 8.618 -45.248 1.00 42.75 320 GLU A N 1
ATOM 2533 C CA . GLU A 1 320 ? -6.287 8.792 -46.715 1.00 42.75 320 GLU A CA 1
ATOM 2534 C C . GLU A 1 320 ? -6.000 7.494 -47.494 1.00 42.75 320 GLU A C 1
ATOM 2536 O O . GLU A 1 320 ? -6.577 7.269 -48.557 1.00 42.75 320 GLU A O 1
ATOM 2541 N N . VAL A 1 321 ? -5.246 6.543 -46.930 1.00 44.34 321 VAL A N 1
ATOM 2542 C CA . VAL A 1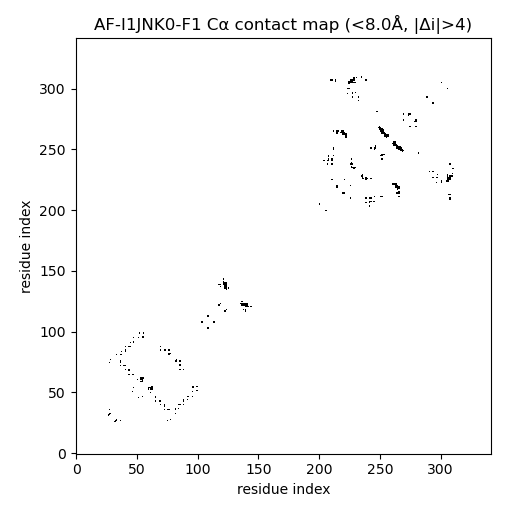 321 ? -4.930 5.276 -47.632 1.00 44.34 321 VAL A CA 1
ATOM 2543 C C . VAL A 1 321 ? -6.111 4.283 -47.616 1.00 44.34 321 VAL A C 1
ATOM 2545 O O . VAL A 1 321 ? -6.262 3.437 -48.506 1.00 44.34 321 VAL A O 1
ATOM 2548 N N . SER A 1 322 ? -7.023 4.418 -46.649 1.00 44.56 322 SER A N 1
ATOM 2549 C CA . SER A 1 322 ? -8.242 3.597 -46.574 1.00 44.56 322 SER A CA 1
ATOM 2550 C C . SER A 1 322 ? -9.413 4.186 -47.376 1.00 44.56 322 SER A C 1
ATOM 2552 O O . SER A 1 322 ? -10.293 3.439 -47.813 1.00 44.56 322 SER A O 1
ATOM 2554 N N . ALA A 1 323 ? -9.416 5.498 -47.636 1.00 45.38 323 ALA A N 1
ATOM 2555 C CA . ALA A 1 323 ? -10.441 6.157 -48.446 1.00 45.38 323 ALA A CA 1
ATOM 2556 C C . ALA A 1 323 ? -10.225 5.923 -49.956 1.00 45.38 323 ALA A C 1
ATOM 2558 O O . ALA A 1 323 ? -11.156 5.523 -50.656 1.00 45.38 323 ALA A O 1
ATOM 2559 N N . GLU A 1 324 ? -8.990 6.016 -50.462 1.00 45.62 324 GLU A N 1
ATOM 2560 C CA . GLU A 1 324 ? -8.732 5.788 -51.896 1.00 45.62 324 GLU A CA 1
ATOM 2561 C C . GLU A 1 324 ? -8.806 4.311 -52.317 1.00 45.62 324 GLU A C 1
ATOM 2563 O O . GLU A 1 324 ? -9.170 3.988 -53.456 1.00 45.62 324 GLU A O 1
ATOM 2568 N N . SER A 1 325 ? -8.511 3.380 -51.405 1.00 47.59 325 SER A N 1
ATOM 2569 C CA . SER A 1 325 ? -8.599 1.941 -51.686 1.00 47.59 325 SER A CA 1
ATOM 2570 C C . SER A 1 325 ? -10.038 1.408 -51.651 1.00 47.59 325 SER A C 1
ATOM 2572 O O . SER A 1 325 ? -10.349 0.416 -52.323 1.00 47.59 325 SER A O 1
ATOM 2574 N N . SER A 1 326 ? -10.949 2.092 -50.951 1.00 48.22 326 SER A N 1
ATOM 2575 C CA . SER A 1 326 ? -12.370 1.737 -50.896 1.00 48.22 326 SER A CA 1
ATOM 2576 C C . SER A 1 326 ? -13.205 2.401 -52.005 1.00 48.22 326 SER A C 1
ATOM 2578 O O . SER A 1 326 ? -14.157 1.781 -52.496 1.00 48.22 326 SER A O 1
ATOM 2580 N N . GLU A 1 327 ? -12.799 3.561 -52.531 1.00 46.06 327 GLU A N 1
ATOM 2581 C CA . GLU A 1 327 ? -13.456 4.186 -53.692 1.00 46.06 327 GLU A CA 1
ATOM 2582 C C . GLU A 1 327 ? -13.113 3.525 -55.036 1.00 46.06 327 GLU A C 1
ATOM 2584 O O . GLU A 1 327 ? -13.985 3.383 -55.900 1.00 46.06 327 GLU A O 1
ATOM 2589 N N . LYS A 1 328 ? -11.893 2.999 -55.209 1.00 47.31 328 LYS A N 1
ATOM 2590 C CA . LYS A 1 328 ? -11.533 2.249 -56.430 1.00 47.31 328 LYS A CA 1
ATOM 2591 C C . LYS A 1 328 ? -12.148 0.846 -56.497 1.00 47.31 328 LYS A C 1
ATOM 2593 O O . LYS A 1 328 ? -12.308 0.315 -57.597 1.00 47.31 328 LYS A O 1
ATOM 2598 N N . LYS A 1 329 ? -12.567 0.262 -55.366 1.00 47.19 329 LYS A N 1
ATOM 2599 C CA . LYS A 1 329 ? -13.281 -1.030 -55.346 1.00 47.19 329 LYS A CA 1
ATOM 2600 C C . LYS A 1 329 ? -14.794 -0.902 -55.535 1.00 47.19 329 LYS A C 1
ATOM 2602 O O . LYS A 1 329 ? -15.374 -1.759 -56.191 1.00 47.19 329 LYS A O 1
ATOM 2607 N N . LYS A 1 330 ? -15.433 0.189 -55.095 1.00 47.62 330 LYS A N 1
ATOM 2608 C CA . LYS A 1 330 ? -16.883 0.389 -55.302 1.00 47.62 330 LYS A CA 1
ATOM 2609 C C . LYS A 1 330 ? -17.280 0.851 -56.710 1.00 47.62 330 LYS A C 1
ATOM 2611 O O . LYS A 1 330 ? -18.433 0.678 -57.093 1.00 47.62 330 LYS A O 1
ATOM 2616 N N . LYS A 1 331 ? -16.351 1.369 -57.523 1.00 47.94 331 LYS A N 1
ATOM 2617 C CA . LYS A 1 331 ? -16.639 1.794 -58.910 1.00 47.94 331 LYS A CA 1
ATOM 2618 C C . LYS A 1 331 ? -16.522 0.691 -59.972 1.00 47.94 331 LYS A C 1
ATOM 2620 O O . LYS A 1 331 ? -16.886 0.929 -61.120 1.00 47.94 331 LYS A O 1
ATOM 2625 N N . LYS A 1 332 ? -16.062 -0.516 -59.616 1.00 48.44 332 LYS A N 1
ATOM 2626 C CA . LYS A 1 332 ? -15.968 -1.661 -60.548 1.00 48.44 332 LYS A CA 1
ATOM 2627 C C . LYS A 1 332 ? -17.135 -2.649 -60.472 1.00 48.44 332 LYS A C 1
ATOM 2629 O O . LYS A 1 332 ? -17.192 -3.572 -61.275 1.00 48.44 332 LYS A O 1
ATOM 2634 N N . GLU A 1 333 ? -18.099 -2.427 -59.587 1.00 44.84 333 GLU A N 1
ATOM 2635 C CA . GLU A 1 333 ? -19.176 -3.381 -59.318 1.00 44.84 333 GLU A CA 1
ATOM 2636 C C . GLU A 1 333 ? -20.543 -2.698 -59.458 1.00 44.84 333 GLU A C 1
ATOM 2638 O O . GLU A 1 333 ? -21.228 -2.443 -58.476 1.00 44.84 333 GLU A O 1
ATOM 2643 N N . LYS A 1 334 ? -20.894 -2.296 -60.690 1.00 41.66 334 LYS A N 1
ATOM 2644 C CA . LYS A 1 334 ? -22.262 -1.941 -61.132 1.00 41.66 334 LYS A CA 1
ATOM 2645 C C . LYS A 1 334 ? -22.256 -1.566 -62.623 1.00 41.66 334 LYS A C 1
ATOM 2647 O O . LYS A 1 334 ? -22.207 -0.396 -62.989 1.00 41.66 334 LYS A O 1
ATOM 2652 N N . LYS A 1 335 ? -22.333 -2.564 -63.504 1.00 43.62 335 LYS A N 1
ATOM 2653 C CA . LYS A 1 335 ? -22.964 -2.415 -64.827 1.00 43.62 335 LYS A CA 1
ATOM 2654 C C . LYS A 1 335 ? -23.805 -3.663 -65.123 1.00 43.62 335 LYS A C 1
ATOM 2656 O O . LYS A 1 335 ? -23.444 -4.747 -64.669 1.00 43.62 335 LYS A O 1
ATOM 2661 N N . PRO A 1 336 ? -24.975 -3.486 -65.753 1.00 37.81 336 PRO A N 1
ATOM 2662 C CA . PRO A 1 336 ? -26.133 -4.339 -65.537 1.00 37.81 336 PRO A CA 1
ATOM 2663 C C . PRO A 1 336 ? -26.101 -5.594 -66.404 1.00 37.81 336 PRO A C 1
ATOM 2665 O O . PRO A 1 336 ? -25.629 -5.586 -67.538 1.00 37.81 336 PRO A O 1
ATOM 2668 N N . ARG A 1 337 ? -26.667 -6.667 -65.853 1.00 38.72 337 ARG A N 1
ATOM 2669 C CA . ARG A 1 337 ? -27.004 -7.894 -66.566 1.00 38.72 337 ARG A CA 1
ATOM 2670 C C . ARG A 1 337 ? -28.348 -7.654 -67.256 1.00 38.72 337 ARG A C 1
ATOM 2672 O O . ARG A 1 337 ? -29.371 -7.600 -66.579 1.00 38.72 337 ARG A O 1
ATOM 2679 N N . THR A 1 338 ? -28.337 -7.468 -68.571 1.00 53.78 338 THR A N 1
ATOM 2680 C CA . THR A 1 338 ? -29.549 -7.471 -69.398 1.00 53.78 338 THR A CA 1
ATOM 2681 C C . THR A 1 338 ? -29.751 -8.834 -70.043 1.00 53.78 338 THR A C 1
ATOM 2683 O O . THR A 1 338 ? -28.824 -9.573 -70.363 1.00 53.78 338 THR A O 1
ATOM 2686 N N . THR A 1 339 ? -31.026 -9.151 -70.132 1.00 46.22 339 THR A N 1
ATOM 2687 C CA . THR A 1 339 ? -31.676 -10.432 -70.349 1.00 46.22 339 THR A CA 1
ATOM 2688 C C . THR A 1 339 ? -31.713 -10.819 -71.832 1.00 46.22 339 THR A C 1
ATOM 2690 O O . THR A 1 339 ? -31.999 -9.956 -72.649 1.00 46.22 339 THR A O 1
ATOM 2693 N N . LYS A 1 340 ? -31.525 -12.127 -72.096 1.00 37.00 340 LYS A N 1
ATOM 2694 C CA . LYS A 1 340 ? -32.106 -12.991 -73.158 1.00 37.00 340 LYS A CA 1
ATOM 2695 C C . LYS A 1 340 ? -32.018 -12.539 -74.629 1.00 37.00 340 LYS A C 1
ATOM 2697 O O . LYS A 1 340 ? -32.451 -11.454 -74.972 1.00 37.00 340 LYS A O 1
ATOM 2702 N N . VAL A 1 341 ? -31.647 -13.460 -75.521 1.00 47.22 341 VAL A N 1
ATOM 2703 C CA . VAL A 1 341 ? -32.563 -14.301 -76.327 1.00 47.22 341 VAL A CA 1
ATOM 2704 C C . VAL A 1 341 ? -31.712 -15.337 -77.090 1.00 47.22 341 VAL A C 1
ATOM 2706 O O . VAL A 1 341 ? -30.642 -14.994 -77.583 1.00 47.22 341 VAL A O 1
ATOM 2709 N N . GLN A 1 342 ? -32.265 -16.556 -77.174 1.00 50.22 342 GLN A N 1
ATOM 2710 C CA . GLN A 1 342 ? -31.817 -17.789 -77.847 1.00 50.22 342 GLN A CA 1
ATOM 2711 C C . GLN A 1 342 ? -30.834 -18.703 -77.109 1.00 50.22 342 GLN A C 1
ATOM 2713 O O . GLN A 1 342 ? -29.703 -18.278 -76.792 1.00 50.22 342 GLN A O 1
#

Sequence (342 aa):
MIVPKRELINDDDDKDNDAVNDDDADDHQTPKGRRGIRSRYLSVKNMIHDEREEIARADSHKFNLIFNEMETLHQLVTKPREQVADAKALLDITQSLVMSVKNIAIGGLTPSDFVTHILKKFGGQAGPSNSTEDFSRNSVAWKDIGVAVSRVFRAGCGCYTMIGAMDAKIKQRKVYNRRKRVRPTELARPKELGGGSGEERTETDKHMITMFNILRINKFVKLENLILNRNSFAQTVENLFALSFLVRDGRAEIKVNEAGWLLVSPRNAPAANSVVSRDVAFSHFVFRFDFNDWKLMVCSVGVGEELMPHRDSQLQSQTEVSAESSEKKKKKEKKPRTTKVQ

Solvent-accessible surface area (backbone atoms only — not comparable to full-atom values): 21858 Å² total; per-residue (Å²): 140,83,84,79,86,76,79,87,73,85,78,90,74,96,77,86,88,78,98,69,89,82,79,71,82,62,47,56,79,37,80,62,33,47,48,52,53,51,52,49,48,50,50,51,46,48,49,51,62,75,38,38,74,47,45,61,39,89,94,41,66,52,40,60,54,56,50,49,55,48,55,62,51,54,78,67,56,84,49,73,72,48,47,53,46,50,56,48,44,55,48,53,51,50,51,43,44,52,50,46,54,51,50,50,65,74,71,66,75,41,75,67,53,52,51,52,51,45,47,71,75,37,28,61,78,81,62,100,64,98,66,98,64,93,80,54,86,81,40,64,46,61,68,59,50,47,63,72,49,44,74,76,73,45,83,71,87,69,80,82,72,71,88,58,68,82,82,58,72,79,76,75,77,78,80,70,79,76,66,82,80,72,81,88,74,78,86,83,68,78,82,75,79,74,95,78,69,86,76,78,72,48,72,63,53,53,48,32,52,53,52,51,54,50,26,68,74,41,60,72,35,50,47,64,35,51,28,40,35,87,90,33,70,68,57,20,53,50,38,47,51,29,50,50,51,34,39,74,61,30,39,30,45,81,45,70,48,99,88,70,47,49,34,35,27,62,39,78,48,73,55,70,66,41,59,75,72,59,75,59,88,84,86,85,84,86,83,89,77,53,73,66,55,49,53,53,48,54,73,70,51,62,93,83,56,50,67,47,78,88,75,79,76,81,88,76,70,72,68,64,67,58,50,60,59,51,55,66,57,61,74,75,71,83,80,84,90,79,79,88,84,135

Organism: Glycine max (NCBI:txid3847)

Foldseek 3Di:
DDDDDDDDDDDDDDDDDDDDDPPPPCVLVDPNVVVVLLVLLVVLLVLCVVCLVLLQDPPHCSVVVSVVSLVVSVVSDDDVVSVVSSVVSVVSNVVSNVVVVVVVVVPDPDPVVVLVVQCVPFQDDPDVDPDPDPPRRNDGNVVVVCVVCVVVPPDPPDPPPPPDCPVPDPPPPPPDPPDPDDPDDDDPDPPPPPPDDDPPQDVLNVLLVLLLVLQVVVQKDFPLQAQADLVDPVSSVSSVVSVVVCVVQQQKDWDQDPVRTTIIGGGDGDDPVCVVVVVDDDDDDDDDDDPVNNVVSSVVDDVPSRRRDDDDPCPDDPPVVVVVVVVVVVVVPDDDDDDDDD